Protein AF-0000000077734706 (afdb_homodimer)

Structure (mmCIF, N/CA/C/O backbone):
data_AF-0000000077734706-model_v1
#
loop_
_entity.id
_entity.type
_entity.pdbx_description
1 polymer 'phosphoenolpyruvate--glycerone phosphotransferase'
#
loop_
_atom_site.group_PDB
_atom_site.id
_atom_site.type_symbol
_atom_site.label_atom_id
_atom_site.label_alt_id
_atom_site.label_comp_id
_atom_site.label_asym_id
_atom_site.label_entity_id
_atom_site.label_seq_id
_atom_site.pdbx_PDB_ins_code
_atom_site.Cartn_x
_atom_site.Cartn_y
_atom_site.Cartn_z
_atom_site.occupancy
_atom_site.B_iso_or_equiv
_atom_site.auth_seq_id
_atom_site.auth_comp_id
_atom_site.auth_asym_id
_atom_site.auth_atom_id
_atom_site.pdbx_PDB_model_num
ATOM 1 N N . MET A 1 1 ? 11.438 -18.578 -10.961 1 97.56 1 MET A N 1
ATOM 2 C CA . MET A 1 1 ? 11.188 -17.766 -9.766 1 97.56 1 MET A CA 1
ATOM 3 C C . MET A 1 1 ? 9.703 -17.797 -9.398 1 97.56 1 MET A C 1
ATOM 5 O O . MET A 1 1 ? 8.844 -17.953 -10.266 1 97.56 1 MET A O 1
ATOM 9 N N . VAL A 1 2 ? 9.5 -17.641 -8.094 1 98.44 2 VAL A N 1
ATOM 10 C CA . VAL A 1 2 ? 8.117 -17.516 -7.633 1 98.44 2 VAL A CA 1
ATOM 11 C C . VAL A 1 2 ? 7.512 -16.234 -8.195 1 98.44 2 VAL A C 1
ATOM 13 O O . VAL A 1 2 ? 8.141 -15.172 -8.172 1 98.44 2 VAL A O 1
ATOM 16 N N . GLY A 1 3 ? 6.328 -16.344 -8.789 1 98.62 3 GLY A N 1
ATOM 17 C CA . GLY A 1 3 ? 5.59 -15.156 -9.203 1 98.62 3 GLY A CA 1
ATOM 18 C C . GLY A 1 3 ? 4.836 -14.492 -8.062 1 98.62 3 GLY A C 1
ATOM 19 O O . GLY A 1 3 ? 4.391 -15.172 -7.133 1 98.62 3 GLY A O 1
ATOM 20 N N . ILE A 1 4 ? 4.695 -13.211 -8.117 1 98.88 4 ILE A N 1
ATOM 21 C CA . ILE A 1 4 ? 3.955 -12.477 -7.098 1 98.88 4 ILE A CA 1
ATOM 22 C C . ILE A 1 4 ? 2.863 -11.641 -7.758 1 98.88 4 ILE A C 1
ATOM 24 O O . ILE A 1 4 ? 3.131 -10.891 -8.703 1 98.88 4 ILE A O 1
ATOM 28 N N . VAL A 1 5 ? 1.67 -11.766 -7.293 1 98.94 5 VAL A N 1
ATOM 29 C CA . VAL A 1 5 ? 0.533 -11 -7.801 1 98.94 5 VAL A CA 1
ATOM 30 C C . VAL A 1 5 ? 0.009 -10.07 -6.715 1 98.94 5 VAL A C 1
ATOM 32 O O . VAL A 1 5 ? -0.188 -10.484 -5.57 1 98.94 5 VAL A O 1
ATOM 35 N N . ILE A 1 6 ? -0.199 -8.852 -7.07 1 98.94 6 ILE A N 1
ATOM 36 C CA . ILE A 1 6 ? -0.78 -7.855 -6.176 1 98.94 6 ILE A CA 1
ATOM 37 C C . ILE A 1 6 ? -2.25 -7.641 -6.527 1 98.94 6 ILE A C 1
ATOM 39 O O . ILE A 1 6 ? -2.57 -7.145 -7.609 1 98.94 6 ILE A O 1
ATOM 43 N N . VAL A 1 7 ? -3.117 -8.016 -5.668 1 98.88 7 VAL A N 1
ATOM 44 C CA . VAL A 1 7 ? -4.551 -7.848 -5.867 1 98.88 7 VAL A CA 1
ATOM 45 C C . VAL A 1 7 ? -5.047 -6.648 -5.062 1 98.88 7 VAL A C 1
ATOM 47 O O . VAL A 1 7 ? -4.746 -6.523 -3.873 1 98.88 7 VAL A O 1
ATOM 50 N N . SER A 1 8 ? -5.797 -5.797 -5.707 1 98.75 8 SER A N 1
ATOM 51 C CA . SER A 1 8 ? -6.352 -4.633 -5.023 1 98.75 8 SER A CA 1
ATOM 52 C C . SER A 1 8 ? -7.684 -4.215 -5.641 1 98.75 8 SER A C 1
ATOM 54 O O . SER A 1 8 ? -7.949 -4.5 -6.809 1 98.75 8 SER A O 1
ATOM 56 N N . HIS A 1 9 ? -8.508 -3.561 -4.871 1 98.69 9 HIS A N 1
ATOM 57 C CA . HIS A 1 9 ? -9.719 -2.934 -5.383 1 98.69 9 HIS A CA 1
ATOM 58 C C . HIS A 1 9 ? -9.383 -1.769 -6.309 1 98.69 9 HIS A C 1
ATOM 60 O O . HIS A 1 9 ? -10.219 -1.357 -7.117 1 98.69 9 HIS A O 1
ATOM 66 N N . SER A 1 10 ? -8.211 -1.257 -6.152 1 98.75 10 SER A N 1
ATOM 67 C CA . SER A 1 10 ? -7.77 -0.095 -6.914 1 98.75 10 SER A CA 1
ATOM 68 C C . SER A 1 10 ? -6.703 -0.478 -7.938 1 98.75 10 SER A C 1
ATOM 70 O O . SER A 1 10 ? -5.672 -1.049 -7.582 1 98.75 10 SER A O 1
ATOM 72 N N . LYS A 1 11 ? -6.934 -0.135 -9.203 1 98.69 11 LYS A N 1
ATOM 73 C CA . LYS A 1 11 ? -5.941 -0.352 -10.25 1 98.69 11 LYS A CA 1
ATOM 74 C C . LYS A 1 11 ? -4.648 0.403 -9.945 1 98.69 11 LYS A C 1
ATOM 76 O O . LYS A 1 11 ? -3.559 -0.16 -10.047 1 98.69 11 LYS A O 1
ATOM 81 N N . LYS A 1 12 ? -4.758 1.64 -9.531 1 98.69 12 LYS A N 1
ATOM 82 C CA . LYS A 1 12 ? -3.594 2.457 -9.203 1 98.69 12 LYS A CA 1
ATOM 83 C C . LYS A 1 12 ? -2.773 1.824 -8.086 1 98.69 12 LYS A C 1
ATOM 85 O O . LYS A 1 12 ? -1.546 1.76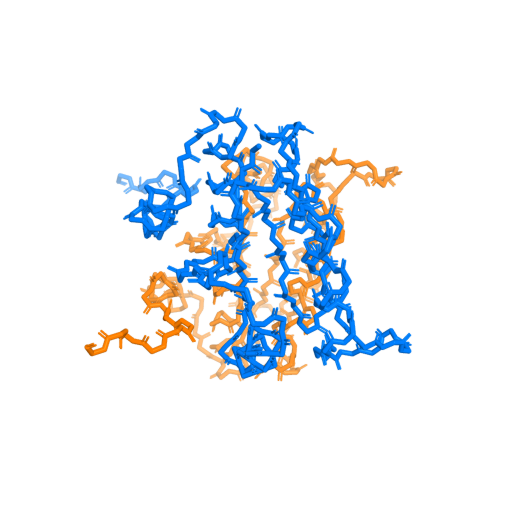1 -8.164 1 98.69 12 LYS A O 1
ATOM 90 N N . LEU A 1 13 ? -3.494 1.327 -7.059 1 98.88 13 LEU A N 1
ATOM 91 C CA . LEU A 1 13 ? -2.785 0.744 -5.922 1 98.88 13 LEU A CA 1
ATOM 92 C C . LEU A 1 13 ? -2 -0.493 -6.352 1 98.88 13 LEU A C 1
ATOM 94 O O . LEU A 1 13 ? -0.81 -0.611 -6.051 1 98.88 13 LEU A O 1
ATOM 98 N N . ALA A 1 14 ? -2.662 -1.358 -7.094 1 98.94 14 ALA A N 1
ATOM 99 C CA . ALA A 1 14 ? -1.982 -2.58 -7.52 1 98.94 14 ALA A CA 1
ATOM 100 C C . ALA A 1 14 ? -0.751 -2.256 -8.359 1 98.94 14 ALA A C 1
ATOM 102 O O . ALA A 1 14 ? 0.335 -2.785 -8.109 1 98.94 14 ALA A O 1
ATOM 103 N N . GLU A 1 15 ? -0.899 -1.389 -9.273 1 98.81 15 GLU A N 1
ATOM 104 C CA . GLU A 1 15 ? 0.204 -1.013 -10.148 1 98.81 15 GLU A CA 1
ATOM 105 C C . GLU A 1 15 ? 1.299 -0.281 -9.383 1 98.81 15 GLU A C 1
ATOM 107 O O . GLU A 1 15 ? 2.486 -0.485 -9.633 1 98.81 15 GLU A O 1
ATOM 112 N N . GLY A 1 16 ? 0.907 0.568 -8.461 1 98.81 16 GLY A N 1
ATOM 113 C CA . GLY A 1 16 ? 1.865 1.291 -7.641 1 98.81 16 GLY A CA 1
ATOM 114 C C . GLY A 1 16 ? 2.701 0.383 -6.762 1 98.81 16 GLY A C 1
ATOM 115 O O . GLY A 1 16 ? 3.9 0.611 -6.586 1 98.81 16 GLY A O 1
ATOM 116 N N . VAL A 1 17 ? 2.076 -0.601 -6.195 1 98.94 17 VAL A N 1
ATOM 117 C CA . VAL A 1 17 ? 2.807 -1.562 -5.375 1 98.94 17 VAL A CA 1
ATOM 118 C C . VAL A 1 17 ? 3.846 -2.285 -6.227 1 98.94 17 VAL A C 1
ATOM 120 O O . VAL A 1 17 ? 4.98 -2.49 -5.793 1 98.94 17 VAL A O 1
ATOM 123 N N . VAL A 1 18 ? 3.479 -2.652 -7.441 1 98.88 18 VAL A N 1
ATOM 124 C CA . VAL A 1 18 ? 4.41 -3.314 -8.344 1 98.88 18 VAL A CA 1
ATOM 125 C C . VAL A 1 18 ? 5.586 -2.387 -8.648 1 98.88 18 VAL A C 1
ATOM 127 O O . VAL A 1 18 ? 6.738 -2.818 -8.656 1 98.88 18 VAL A O 1
ATOM 130 N N . GLU A 1 19 ? 5.309 -1.116 -8.898 1 98.75 19 GLU A N 1
ATOM 131 C CA . GLU A 1 19 ? 6.371 -0.155 -9.164 1 98.75 19 GLU A CA 1
ATOM 132 C C . GLU A 1 19 ? 7.379 -0.109 -8.016 1 98.75 19 GLU A C 1
ATOM 134 O O . GLU A 1 19 ? 8.586 -0.166 -8.242 1 98.75 19 GLU A O 1
ATOM 139 N N . ILE A 1 20 ? 6.918 -0.01 -6.812 1 98.69 20 ILE A N 1
ATOM 140 C CA . ILE A 1 20 ? 7.781 0.111 -5.645 1 98.69 20 ILE A CA 1
ATOM 141 C C . ILE A 1 20 ? 8.562 -1.185 -5.445 1 98.69 20 ILE A C 1
ATOM 143 O O . ILE A 1 20 ? 9.766 -1.156 -5.168 1 98.69 20 ILE A O 1
ATOM 147 N N . ALA A 1 21 ? 7.84 -2.342 -5.566 1 98.69 21 ALA A N 1
ATOM 148 C CA . ALA A 1 21 ? 8.508 -3.631 -5.418 1 98.69 21 ALA A CA 1
ATOM 149 C C . ALA A 1 21 ? 9.617 -3.797 -6.453 1 98.69 21 ALA A C 1
ATOM 151 O O . ALA A 1 21 ? 10.688 -4.336 -6.148 1 98.69 21 ALA A O 1
ATOM 152 N N . ARG A 1 22 ? 9.414 -3.289 -7.637 1 98.25 22 ARG A N 1
ATOM 153 C CA . ARG A 1 22 ? 10.391 -3.422 -8.711 1 98.25 22 ARG A CA 1
ATOM 154 C C . ARG A 1 22 ? 11.633 -2.582 -8.43 1 98.25 22 ARG A C 1
ATOM 156 O O . ARG A 1 22 ? 12.734 -2.926 -8.875 1 98.25 22 ARG A O 1
ATOM 163 N N . MET A 1 23 ? 11.469 -1.492 -7.684 1 97.25 23 MET A N 1
ATOM 164 C CA . MET A 1 23 ? 12.617 -0.684 -7.285 1 97.25 23 MET A CA 1
ATOM 165 C C . MET A 1 23 ? 13.594 -1.501 -6.441 1 97.25 23 MET A C 1
ATOM 167 O O . MET A 1 23 ? 14.805 -1.273 -6.488 1 97.25 23 MET A O 1
ATOM 171 N N . MET A 1 24 ? 13.031 -2.49 -5.707 1 96.81 24 MET A N 1
ATOM 172 C CA . MET A 1 24 ? 13.852 -3.283 -4.797 1 96.81 24 MET A CA 1
ATOM 173 C C . MET A 1 24 ? 14.266 -4.598 -5.445 1 96.81 24 MET A C 1
ATOM 175 O O . MET A 1 24 ? 15.289 -5.184 -5.074 1 96.81 24 MET A O 1
ATOM 179 N N . ALA A 1 25 ? 13.422 -5.109 -6.336 1 98.44 25 ALA A N 1
ATOM 180 C CA . ALA A 1 25 ? 13.633 -6.371 -7.039 1 98.44 25 ALA A CA 1
ATOM 181 C C . ALA A 1 25 ? 13.203 -6.266 -8.5 1 98.44 25 ALA A C 1
ATOM 183 O O . ALA A 1 25 ? 12.102 -6.68 -8.859 1 98.44 25 ALA A O 1
ATOM 184 N N . ALA A 1 26 ? 14.102 -5.812 -9.312 1 98.12 26 ALA A N 1
ATOM 185 C CA . ALA A 1 26 ? 13.781 -5.434 -10.688 1 98.12 26 ALA A CA 1
ATOM 186 C C . ALA A 1 26 ? 13.461 -6.66 -11.539 1 98.12 26 ALA A C 1
ATOM 188 O O . ALA A 1 26 ? 12.695 -6.578 -12.5 1 98.12 26 ALA A O 1
ATOM 189 N N . GLU A 1 27 ? 13.898 -7.762 -11.18 1 98.38 27 GLU A N 1
ATOM 190 C CA . GLU A 1 27 ? 13.766 -8.93 -12.047 1 98.38 27 GLU A CA 1
ATOM 191 C C . GLU A 1 27 ? 12.664 -9.859 -11.555 1 98.38 27 GLU A C 1
ATOM 193 O O . GLU A 1 27 ? 12.344 -10.852 -12.211 1 98.38 27 GLU A O 1
ATOM 198 N N . ALA A 1 28 ? 12.125 -9.602 -10.398 1 98.75 28 ALA A N 1
ATOM 199 C CA . ALA A 1 28 ? 11.094 -10.477 -9.852 1 98.75 28 ALA A CA 1
ATOM 200 C C . ALA A 1 28 ? 9.867 -10.508 -10.766 1 98.75 28 ALA A C 1
ATOM 202 O O . ALA A 1 28 ? 9.461 -9.477 -11.305 1 98.75 28 ALA A O 1
ATOM 203 N N . PRO A 1 29 ? 9.266 -11.672 -10.992 1 98.81 29 PRO A N 1
ATOM 204 C CA . PRO A 1 29 ? 7.996 -11.719 -11.727 1 98.81 29 PRO A CA 1
ATOM 205 C C . PRO A 1 29 ? 6.828 -11.148 -10.922 1 98.81 29 PRO A C 1
ATOM 207 O O . PRO A 1 29 ? 6.336 -11.797 -9.992 1 98.81 29 PRO A O 1
ATOM 210 N N . LEU A 1 30 ? 6.395 -10 -11.281 1 98.88 30 LEU A N 1
ATOM 211 C CA . LEU A 1 30 ? 5.34 -9.281 -10.578 1 98.88 30 LEU A CA 1
ATOM 212 C C . LEU A 1 30 ? 4.203 -8.914 -11.531 1 98.88 30 LEU A C 1
ATOM 214 O O . LEU A 1 30 ? 4.445 -8.539 -12.68 1 98.88 30 LEU A O 1
ATOM 218 N N . ALA A 1 31 ? 3.045 -9.016 -11.055 1 98.94 31 ALA A N 1
ATOM 219 C CA . ALA A 1 31 ? 1.89 -8.562 -11.828 1 98.94 31 ALA A CA 1
ATOM 220 C C . ALA A 1 31 ? 0.857 -7.891 -10.93 1 98.94 31 ALA A C 1
ATOM 222 O O . ALA A 1 31 ? 0.713 -8.25 -9.758 1 98.94 31 ALA A O 1
ATOM 223 N N . ALA A 1 32 ? 0.212 -6.945 -11.469 1 98.94 32 ALA A N 1
ATOM 224 C CA . ALA A 1 32 ? -0.857 -6.223 -10.781 1 98.94 32 ALA A CA 1
ATOM 225 C C . ALA A 1 32 ? -2.229 -6.691 -11.258 1 98.94 32 ALA A C 1
ATOM 227 O O . ALA A 1 32 ? -2.434 -6.914 -12.461 1 98.94 32 ALA A O 1
ATOM 228 N N . ALA A 1 33 ? -3.092 -6.926 -10.375 1 98.75 33 ALA A N 1
ATOM 229 C CA . ALA A 1 33 ? -4.512 -7.172 -10.625 1 98.75 33 ALA A CA 1
ATOM 230 C C . ALA A 1 33 ? -5.383 -6.25 -9.773 1 98.75 33 ALA A C 1
ATOM 232 O O . ALA A 1 33 ? -5.734 -6.59 -8.641 1 98.75 33 ALA A O 1
ATOM 233 N N . GLY A 1 34 ? -5.715 -5.133 -10.328 1 98.44 34 GLY A N 1
ATOM 234 C CA . GLY A 1 34 ? -6.492 -4.152 -9.586 1 98.44 34 GLY A CA 1
ATOM 235 C C . GLY A 1 34 ? -7.676 -3.613 -10.367 1 98.44 34 GLY A C 1
ATOM 236 O O . GLY A 1 34 ? -7.59 -3.42 -11.578 1 98.44 34 GLY A O 1
ATOM 237 N N . GLY A 1 35 ? -8.766 -3.367 -9.625 1 98.25 35 GLY A N 1
ATOM 238 C CA . GLY A 1 35 ? -9.922 -2.705 -10.211 1 98.25 35 GLY A CA 1
ATOM 239 C C . GLY A 1 35 ? -10.766 -3.625 -11.07 1 98.25 35 GLY A C 1
ATOM 240 O O . GLY A 1 35 ? -10.477 -4.82 -11.18 1 98.25 35 GLY A O 1
ATOM 241 N N . LEU A 1 36 ? -11.797 -3.059 -11.539 1 98 36 LEU A N 1
ATOM 242 C CA . LEU A 1 36 ? -12.688 -3.736 -12.469 1 98 36 LEU A CA 1
ATOM 243 C C . LEU A 1 36 ? -12.289 -3.451 -13.914 1 98 36 LEU A C 1
ATOM 245 O O . LEU A 1 36 ? -11.383 -2.658 -14.164 1 98 36 LEU A O 1
ATOM 249 N N . GLU A 1 37 ? -12.961 -4.129 -14.789 1 96.38 37 GLU A N 1
ATOM 250 C CA . GLU A 1 37 ? -12.641 -4.004 -16.203 1 96.38 37 GLU A CA 1
ATOM 251 C C . GLU A 1 37 ? -12.883 -2.582 -16.703 1 96.38 37 GLU A C 1
ATOM 253 O O . GLU A 1 37 ? -12.164 -2.096 -17.578 1 96.38 37 GLU A O 1
ATOM 258 N N . ASP A 1 38 ? -13.797 -1.841 -16.062 1 95.88 38 ASP A N 1
ATOM 259 C CA . ASP A 1 38 ? -14.133 -0.49 -16.5 1 95.88 38 ASP A CA 1
ATOM 260 C C . ASP A 1 38 ? -13.281 0.551 -15.789 1 95.88 38 ASP A C 1
ATOM 262 O O . ASP A 1 38 ? -13.477 1.755 -15.961 1 95.88 38 ASP A O 1
ATOM 266 N N . GLY A 1 39 ? -12.43 0.09 -15 1 93.69 39 GLY A N 1
ATOM 267 C CA . GLY A 1 39 ? -11.516 0.98 -14.297 1 93.69 39 GLY A CA 1
ATOM 268 C C . GLY A 1 39 ? -12 1.357 -12.906 1 93.69 39 GLY A C 1
ATOM 269 O O . GLY A 1 39 ? -11.289 2.014 -12.148 1 93.69 39 GLY A O 1
ATOM 270 N N . GLY A 1 40 ? -13.234 0.947 -12.609 1 96.88 40 GLY A N 1
ATOM 271 C CA . GLY A 1 40 ? -13.781 1.235 -11.289 1 96.88 40 GLY A CA 1
ATOM 272 C C . GLY A 1 40 ? -13.133 0.426 -10.18 1 96.88 40 GLY A C 1
ATOM 273 O O . GLY A 1 40 ? -12.359 -0.496 -10.453 1 96.88 40 GLY A O 1
ATOM 274 N N . LEU A 1 41 ? -13.445 0.822 -8.961 1 97.81 41 LEU A N 1
ATOM 275 C CA . LEU A 1 41 ? -12.922 0.12 -7.793 1 97.81 41 LEU A CA 1
ATOM 276 C C . LEU A 1 41 ? -13.586 -1.244 -7.633 1 97.81 41 LEU A C 1
ATOM 278 O O . LEU A 1 41 ? -14.789 -1.381 -7.852 1 97.81 41 LEU A O 1
ATOM 282 N N . GLY A 1 42 ? -12.828 -2.229 -7.344 1 97.81 42 GLY A N 1
ATOM 283 C CA . GLY A 1 42 ? -13.273 -3.598 -7.16 1 97.81 42 GLY A CA 1
ATOM 284 C C . GLY A 1 42 ? -12.219 -4.625 -7.508 1 97.81 42 GLY A C 1
ATOM 285 O O . GLY A 1 42 ? -11.07 -4.273 -7.777 1 97.81 42 GLY A O 1
ATOM 286 N N . THR A 1 43 ? -12.562 -5.844 -7.367 1 98.12 43 THR A N 1
ATOM 287 C CA . THR A 1 43 ? -11.68 -6.941 -7.746 1 98.12 43 THR A CA 1
ATOM 288 C C . THR A 1 43 ? -12.297 -7.77 -8.867 1 98.12 43 THR A C 1
ATOM 290 O O . THR A 1 43 ? -13.523 -7.898 -8.953 1 98.12 43 THR A O 1
ATOM 293 N N . SER A 1 44 ? -11.508 -8.25 -9.68 1 98.12 44 SER A N 1
ATOM 294 C CA . SER A 1 44 ? -11.969 -8.984 -10.859 1 98.12 44 SER A CA 1
ATOM 295 C C . SER A 1 44 ? -11.328 -10.367 -10.922 1 98.12 44 SER A C 1
ATOM 297 O O . SER A 1 44 ? -10.102 -10.492 -10.875 1 98.12 44 SER A O 1
ATOM 299 N N . PHE A 1 45 ? -12.188 -11.352 -11.102 1 97.81 45 PHE A N 1
ATOM 300 C CA . PHE A 1 45 ? -11.727 -12.719 -11.297 1 97.81 45 PHE A CA 1
ATOM 301 C C . PHE A 1 45 ? -10.781 -12.805 -12.492 1 97.81 45 PHE A C 1
ATOM 303 O O . PHE A 1 45 ? -9.688 -13.359 -12.383 1 97.81 45 PHE A O 1
ATOM 310 N N . GLU A 1 46 ? -11.211 -12.219 -13.586 1 98.06 46 GLU A N 1
ATOM 311 C CA . GLU A 1 46 ? -10.469 -12.305 -14.836 1 98.06 46 GLU A CA 1
ATOM 312 C C . GLU A 1 46 ? -9.102 -11.641 -14.719 1 98.06 46 GLU A C 1
ATOM 314 O O . GLU A 1 46 ? -8.102 -12.164 -15.219 1 98.06 46 GLU A O 1
ATOM 319 N N . ARG A 1 47 ? -9.031 -10.539 -14.055 1 98.25 47 ARG A N 1
ATOM 320 C CA . ARG A 1 47 ? -7.77 -9.828 -13.906 1 98.25 47 ARG A CA 1
ATOM 321 C C . ARG A 1 47 ? -6.801 -10.609 -13.023 1 98.25 47 ARG A C 1
ATOM 323 O O . ARG A 1 47 ? -5.605 -10.688 -13.32 1 98.25 47 ARG A O 1
ATOM 330 N N . ILE A 1 48 ? -7.352 -11.172 -11.961 1 98.31 48 ILE A N 1
ATOM 331 C CA . ILE A 1 48 ? -6.5 -11.938 -11.062 1 98.31 48 ILE A CA 1
ATOM 332 C C . ILE A 1 48 ? -6 -13.195 -11.773 1 98.31 48 ILE A C 1
ATOM 334 O O . ILE A 1 48 ? -4.809 -13.508 -11.727 1 98.31 48 ILE A O 1
ATOM 338 N N . ALA A 1 49 ? -6.895 -13.875 -12.461 1 97.44 49 ALA A N 1
ATOM 339 C CA . ALA A 1 49 ? -6.508 -15.086 -13.195 1 97.44 49 ALA A CA 1
ATOM 340 C C . ALA A 1 49 ? -5.438 -14.773 -14.234 1 97.44 49 ALA A C 1
ATOM 342 O O . ALA A 1 49 ? -4.457 -15.508 -14.367 1 97.44 49 ALA A O 1
ATOM 343 N N . ALA A 1 50 ? -5.652 -13.719 -14.969 1 98 50 ALA A N 1
ATOM 344 C CA . ALA A 1 50 ? -4.691 -13.32 -15.992 1 98 50 ALA A CA 1
ATOM 345 C C . ALA A 1 50 ? -3.338 -12.984 -15.375 1 98 50 ALA A C 1
ATOM 347 O O . ALA A 1 50 ? -2.293 -13.328 -15.93 1 98 50 ALA A O 1
ATOM 348 N N . ALA A 1 51 ? -3.311 -12.266 -14.273 1 98.56 51 ALA A N 1
ATOM 349 C CA . ALA A 1 51 ? -2.08 -11.891 -13.578 1 98.56 51 ALA A CA 1
ATOM 350 C C . ALA A 1 51 ? -1.319 -13.133 -13.109 1 98.56 51 ALA A C 1
ATOM 352 O O . ALA A 1 51 ? -0.093 -13.195 -13.219 1 98.56 51 ALA A O 1
ATOM 353 N N . VAL A 1 52 ? -2.039 -14.086 -12.562 1 98 52 VAL A N 1
ATOM 354 C CA . VAL A 1 52 ? -1.426 -15.336 -12.109 1 98 52 VAL A CA 1
ATOM 355 C C . VAL A 1 52 ? -0.738 -16.031 -13.289 1 98 52 VAL A C 1
ATOM 357 O O . VAL A 1 52 ? 0.427 -16.422 -13.188 1 98 52 VAL A O 1
ATOM 360 N N . LYS A 1 53 ? -1.451 -16.141 -14.383 1 96.75 53 LYS A N 1
ATOM 361 C CA . LYS A 1 53 ? -0.893 -16.781 -15.562 1 96.75 53 LYS A CA 1
ATOM 362 C C . LYS A 1 53 ? 0.343 -16.047 -16.062 1 96.75 53 LYS A C 1
ATOM 364 O O . LYS A 1 53 ? 1.312 -16.656 -16.5 1 96.75 53 LYS A O 1
ATOM 369 N N . GLU A 1 54 ? 0.277 -14.797 -15.977 1 98.06 54 GLU A N 1
ATOM 370 C CA . GLU A 1 54 ? 1.351 -13.938 -16.469 1 98.06 54 GLU A CA 1
ATOM 371 C C . GLU A 1 54 ? 2.66 -14.211 -15.727 1 98.06 54 GLU A C 1
ATOM 373 O O . GLU A 1 54 ? 3.732 -14.195 -16.328 1 98.06 54 GLU A O 1
ATOM 378 N N . VAL A 1 55 ? 2.607 -14.523 -14.43 1 98.25 55 VAL A N 1
ATOM 379 C CA . VAL A 1 55 ? 3.844 -14.539 -13.648 1 98.25 55 VAL A CA 1
ATOM 380 C C . VAL A 1 55 ? 4.238 -15.984 -13.344 1 98.25 55 VAL A C 1
ATOM 382 O O . VAL A 1 55 ? 5.305 -16.234 -12.773 1 98.25 55 VAL A O 1
ATOM 385 N N . ASP A 1 56 ? 3.385 -16.859 -13.672 1 96.44 56 ASP A N 1
ATOM 386 C CA . ASP A 1 56 ? 3.654 -18.266 -13.359 1 96.44 56 ASP A CA 1
ATOM 387 C C . ASP A 1 56 ? 4.766 -18.828 -14.25 1 96.44 56 ASP A C 1
ATOM 389 O O . ASP A 1 56 ? 4.594 -18.953 -15.469 1 96.44 56 ASP A O 1
ATOM 393 N N . GLN A 1 57 ? 5.805 -19.203 -13.57 1 95.44 57 GLN A N 1
ATOM 394 C CA . GLN A 1 57 ? 6.938 -19.781 -14.281 1 95.44 57 GLN A CA 1
ATOM 395 C C . GLN A 1 57 ? 7.219 -21.203 -13.805 1 95.44 57 GLN A C 1
ATOM 397 O O . GLN A 1 57 ? 8.312 -21.734 -14.031 1 95.44 57 GLN A O 1
ATOM 402 N N . GLY A 1 58 ? 6.348 -21.656 -13.055 1 94.88 58 GLY A N 1
ATOM 403 C CA . GLY A 1 58 ? 6.484 -23.031 -12.633 1 94.88 58 GLY A CA 1
ATOM 404 C C . GLY A 1 58 ? 6.973 -23.188 -11.211 1 94.88 58 GLY A C 1
ATOM 405 O O . GLY A 1 58 ? 6.984 -24.281 -10.664 1 94.88 58 GLY A O 1
ATOM 406 N N . ASP A 1 59 ? 7.355 -22.141 -10.562 1 96.81 59 ASP A N 1
ATOM 407 C CA . ASP A 1 59 ? 7.918 -22.203 -9.219 1 96.81 59 ASP A CA 1
ATOM 408 C C . ASP A 1 59 ? 6.891 -21.781 -8.172 1 96.81 59 ASP A C 1
ATOM 410 O O . ASP A 1 59 ? 7.215 -21.672 -6.988 1 96.81 59 ASP A O 1
ATOM 414 N N . GLY A 1 60 ? 5.641 -21.531 -8.578 1 97.31 60 GLY A N 1
ATOM 415 C CA . GLY A 1 60 ? 4.578 -21.109 -7.688 1 97.31 60 GLY A CA 1
ATOM 416 C C . GLY A 1 60 ? 4.285 -19.625 -7.773 1 97.31 60 GLY A C 1
ATOM 417 O O . GLY A 1 60 ? 5.059 -18.875 -8.367 1 97.31 60 GLY A O 1
ATOM 418 N N . VAL A 1 61 ? 3.117 -19.312 -7.266 1 98.44 61 VAL A N 1
ATOM 419 C CA . VAL A 1 61 ? 2.672 -17.922 -7.293 1 98.44 61 VAL A CA 1
ATOM 420 C C . VAL A 1 61 ? 2.135 -17.531 -5.918 1 98.44 61 VAL A C 1
ATOM 422 O O . VAL A 1 61 ? 1.289 -18.219 -5.352 1 98.44 61 VAL A O 1
ATOM 425 N N . GLY A 1 62 ? 2.717 -16.5 -5.32 1 98.44 62 GLY A N 1
ATOM 426 C CA . GLY A 1 62 ? 2.148 -15.875 -4.141 1 98.44 62 GLY A CA 1
ATOM 427 C C . GLY A 1 62 ? 1.256 -14.688 -4.469 1 98.44 62 GLY A C 1
ATOM 428 O O . GLY A 1 62 ? 1.562 -13.906 -5.367 1 98.44 62 GLY A O 1
ATOM 429 N N . VAL A 1 63 ? 0.132 -14.562 -3.773 1 98.69 63 VAL A N 1
ATOM 430 C CA . VAL A 1 63 ? -0.827 -13.492 -4.027 1 98.69 63 VAL A CA 1
ATOM 431 C C . VAL A 1 63 ? -1.024 -12.664 -2.758 1 98.69 63 VAL A C 1
ATOM 433 O O . VAL A 1 63 ? -1.329 -13.211 -1.694 1 98.69 63 VAL A O 1
ATOM 436 N N . LEU A 1 64 ? -0.831 -11.406 -2.854 1 98.62 64 LEU A N 1
ATOM 437 C CA . LEU A 1 64 ? -1.104 -10.461 -1.772 1 98.62 64 LEU A CA 1
ATOM 438 C C . LEU A 1 64 ? -2.359 -9.648 -2.064 1 98.62 64 LEU A C 1
ATOM 440 O O . LEU A 1 64 ? -2.594 -9.25 -3.207 1 98.62 64 LEU A O 1
ATOM 444 N N . MET A 1 65 ? -3.141 -9.352 -1.021 1 98.5 65 MET A N 1
ATOM 445 C CA . MET A 1 65 ? -4.406 -8.641 -1.164 1 98.5 65 MET A CA 1
ATOM 446 C C . MET A 1 65 ? -4.418 -7.379 -0.306 1 98.5 65 MET A C 1
ATOM 448 O O . MET A 1 65 ? -3.814 -7.348 0.769 1 98.5 65 MET A O 1
ATOM 452 N N . ASP A 1 66 ? -5.121 -6.406 -0.731 1 98.12 66 ASP A N 1
ATOM 453 C CA . ASP A 1 66 ? -5.156 -5.141 -0.01 1 98.12 66 ASP A CA 1
ATOM 454 C C . ASP A 1 66 ? -6.121 -5.207 1.173 1 98.12 66 ASP A C 1
ATOM 456 O O . ASP A 1 66 ? -5.797 -4.746 2.27 1 98.12 66 ASP A O 1
ATOM 460 N N . MET A 1 67 ? -7.242 -5.781 0.923 1 95 67 MET A N 1
ATOM 461 C CA . MET A 1 67 ? -8.273 -5.883 1.952 1 95 67 MET A CA 1
ATOM 462 C C . MET A 1 67 ? -8.797 -7.312 2.055 1 95 67 MET A C 1
ATOM 464 O O . MET A 1 67 ? -8.609 -8.109 1.138 1 95 67 MET A O 1
ATOM 468 N N . GLY A 1 68 ? -9.469 -7.551 3.172 1 92.25 68 GLY A N 1
ATOM 469 C CA . GLY A 1 68 ? -10.039 -8.867 3.385 1 92.25 68 GLY A CA 1
ATOM 470 C C . GLY A 1 68 ? -11.102 -9.227 2.363 1 92.25 68 GLY A C 1
ATOM 471 O O . GLY A 1 68 ? -11.336 -10.406 2.088 1 92.25 68 GLY A O 1
ATOM 472 N N . SER A 1 69 ? -11.703 -8.273 1.794 1 93.62 69 SER A N 1
ATOM 473 C CA . SER A 1 69 ? -12.789 -8.539 0.856 1 93.62 69 SER A CA 1
ATOM 474 C C . SER A 1 69 ? -12.258 -9.078 -0.468 1 93.62 69 SER A C 1
ATOM 476 O O . SER A 1 69 ? -13.023 -9.617 -1.275 1 93.62 69 SER A O 1
ATOM 478 N N . ALA A 1 70 ? -11.039 -8.781 -0.698 1 95.44 70 ALA A N 1
ATOM 479 C CA . ALA A 1 70 ? -10.43 -9.266 -1.934 1 95.44 70 ALA A CA 1
ATOM 480 C C . ALA A 1 70 ? -10.109 -10.758 -1.842 1 95.44 70 ALA A C 1
ATOM 482 O O . ALA A 1 70 ? -9.836 -11.406 -2.855 1 95.44 70 ALA A O 1
ATOM 483 N N . VAL A 1 71 ? -10.102 -11.312 -0.662 1 95.12 71 VAL A N 1
ATOM 484 C CA . VAL A 1 71 ? -9.711 -12.695 -0.393 1 95.12 71 VAL A CA 1
ATOM 485 C C . VAL A 1 71 ? -10.664 -13.656 -1.093 1 95.12 71 VAL A C 1
ATOM 487 O O . VAL A 1 71 ? -10.234 -14.609 -1.745 1 95.12 71 VAL A O 1
ATOM 490 N N . MET A 1 72 ? -11.875 -13.359 -1.081 1 94.12 72 MET A N 1
ATOM 491 C CA . MET A 1 72 ? -12.859 -14.25 -1.674 1 94.12 72 MET A CA 1
ATOM 492 C C . MET A 1 72 ? -12.625 -14.406 -3.174 1 94.12 72 MET A C 1
ATOM 494 O O . MET A 1 72 ? -12.641 -15.523 -3.697 1 94.12 72 MET A O 1
ATOM 498 N N . THR A 1 73 ? -12.539 -13.305 -3.838 1 96.75 73 THR A N 1
ATOM 499 C CA . THR A 1 73 ? -12.305 -13.352 -5.277 1 96.75 73 THR A CA 1
ATOM 500 C C . THR A 1 73 ? -11.031 -14.125 -5.594 1 96.75 73 THR A C 1
ATOM 502 O O . THR A 1 73 ? -10.992 -14.914 -6.535 1 96.75 73 THR A O 1
ATOM 505 N N . THR A 1 74 ? -10.031 -13.875 -4.801 1 96.56 74 THR A N 1
ATOM 506 C CA . THR A 1 74 ? -8.758 -14.562 -4.992 1 96.56 74 THR A CA 1
ATOM 507 C C . THR A 1 74 ? -8.922 -16.062 -4.773 1 96.56 74 THR A C 1
ATOM 509 O O . THR A 1 74 ? -8.383 -16.875 -5.539 1 96.56 74 THR A O 1
ATOM 512 N N . GLU A 1 75 ? -9.68 -16.438 -3.754 1 94.5 75 GLU A N 1
ATOM 513 C CA . GLU A 1 75 ? -9.945 -17.844 -3.48 1 94.5 75 GLU A CA 1
ATOM 514 C C . GLU A 1 75 ? -10.641 -18.516 -4.664 1 94.5 75 GLU A C 1
ATOM 516 O O . GLU A 1 75 ? -10.32 -19.656 -5.012 1 94.5 75 GLU A O 1
ATOM 521 N N . MET A 1 76 ? -11.57 -17.828 -5.227 1 95.38 76 MET A N 1
ATOM 522 C CA . MET A 1 76 ? -12.281 -18.344 -6.387 1 95.38 76 MET A CA 1
ATOM 523 C C . MET A 1 76 ? -11.32 -18.625 -7.539 1 95.38 76 MET A C 1
ATOM 525 O O . MET A 1 76 ? -11.445 -19.641 -8.227 1 95.38 76 MET A O 1
ATOM 529 N N . VAL A 1 77 ? -10.422 -17.703 -7.754 1 95.88 77 VAL A N 1
ATOM 530 C CA . VAL A 1 77 ? -9.438 -17.875 -8.812 1 95.88 77 VAL A CA 1
ATOM 531 C C . VAL A 1 77 ? -8.57 -19.109 -8.523 1 95.88 77 VAL A C 1
ATOM 533 O O . VAL A 1 77 ? -8.32 -19.922 -9.414 1 95.88 77 VAL A O 1
ATOM 536 N N . CYS A 1 78 ? -8.086 -19.25 -7.27 1 93 78 CYS A N 1
ATOM 537 C CA . CYS A 1 78 ? -7.258 -20.375 -6.871 1 93 78 CYS A CA 1
ATOM 538 C C . CYS A 1 78 ? -7.984 -21.703 -7.117 1 93 78 CYS A C 1
ATOM 540 O O . CYS A 1 78 ? -7.379 -22.656 -7.59 1 93 78 CYS A O 1
ATOM 542 N N . GLU A 1 79 ? -9.188 -21.766 -6.793 1 92.19 79 GLU A N 1
ATOM 543 C CA . GLU A 1 79 ? -10 -22.953 -6.992 1 92.19 79 GLU A CA 1
ATOM 544 C C . GLU A 1 79 ? -10.164 -23.266 -8.477 1 92.19 79 GLU A C 1
ATOM 546 O O . GLU A 1 79 ? -10.078 -24.438 -8.891 1 92.19 79 GLU A O 1
ATOM 551 N N . ALA A 1 80 ? -10.422 -22.281 -9.211 1 92.69 80 ALA A N 1
ATOM 552 C CA . ALA A 1 80 ? -10.695 -22.453 -10.641 1 92.69 80 ALA A CA 1
ATOM 553 C C . ALA A 1 80 ? -9.453 -22.922 -11.383 1 92.69 80 ALA A C 1
ATOM 555 O O . ALA A 1 80 ? -9.547 -23.719 -12.312 1 92.69 80 ALA A O 1
ATOM 556 N N . LEU A 1 81 ? -8.375 -22.359 -11.07 1 89.5 81 LEU A N 1
ATOM 557 C CA . LEU A 1 81 ? -7.137 -22.703 -11.75 1 89.5 81 LEU A CA 1
ATOM 558 C C . LEU A 1 81 ? -6.641 -24.078 -11.305 1 89.5 81 LEU A C 1
ATOM 560 O O . LEU A 1 81 ? -5.84 -24.719 -12 1 89.5 81 LEU A O 1
ATOM 564 N N . ASP A 1 82 ? -7.203 -24.547 -10.258 1 78.06 82 ASP A N 1
ATOM 565 C CA . ASP A 1 82 ? -6.922 -25.875 -9.734 1 78.06 82 ASP A CA 1
ATOM 566 C C . ASP A 1 82 ? -5.422 -26.094 -9.57 1 78.06 82 ASP A C 1
ATOM 568 O O . ASP A 1 82 ? -4.902 -27.156 -9.914 1 78.06 82 ASP A O 1
ATOM 572 N N . ASP A 1 83 ? -4.812 -25 -9.43 1 68.38 83 ASP A N 1
ATOM 573 C CA . ASP A 1 83 ? -3.363 -25.062 -9.266 1 68.38 83 ASP A CA 1
ATOM 574 C C . ASP A 1 83 ? -2.967 -24.906 -7.801 1 68.38 83 ASP A C 1
ATOM 576 O O . ASP A 1 83 ? -3.271 -23.875 -7.18 1 68.38 83 ASP A O 1
ATOM 580 N N . THR A 1 84 ? -2.348 -25.938 -7.379 1 67.31 84 THR A N 1
ATOM 581 C CA . THR A 1 84 ? -1.965 -26.031 -5.973 1 67.31 84 THR A CA 1
ATOM 582 C C . THR A 1 84 ? -0.738 -25.156 -5.695 1 67.31 84 THR A C 1
ATOM 584 O O . THR A 1 84 ? -0.348 -24.984 -4.539 1 67.31 84 THR A O 1
ATOM 587 N N . ARG A 1 85 ? -0.274 -24.5 -6.68 1 88.75 85 ARG A N 1
ATOM 588 C CA . ARG A 1 85 ? 0.972 -23.766 -6.457 1 88.75 85 ARG A CA 1
ATOM 589 C C . ARG A 1 85 ? 0.716 -22.281 -6.309 1 88.75 85 ARG A C 1
ATOM 591 O O . ARG A 1 85 ? 1.631 -21.469 -6.473 1 88.75 85 ARG A O 1
ATOM 598 N N . ILE A 1 86 ? -0.55 -21.953 -6.027 1 95.56 86 ILE A N 1
ATOM 599 C CA . ILE A 1 86 ? -0.906 -20.578 -5.719 1 95.56 86 ILE A CA 1
ATOM 600 C C . ILE A 1 86 ? -1.19 -20.438 -4.223 1 95.56 86 ILE A C 1
ATOM 602 O O . ILE A 1 86 ? -1.973 -21.203 -3.662 1 95.56 86 ILE A O 1
ATOM 606 N N . ARG A 1 87 ? -0.59 -19.516 -3.607 1 95.81 87 ARG A N 1
ATOM 607 C CA . ARG A 1 87 ? -0.774 -19.312 -2.176 1 95.81 87 ARG A CA 1
ATOM 608 C C . ARG A 1 87 ? -1.078 -17.844 -1.875 1 95.81 87 ARG A C 1
ATOM 610 O O . ARG A 1 87 ? -0.414 -16.953 -2.396 1 95.81 87 ARG A O 1
ATOM 617 N N . MET A 1 88 ? -2.092 -17.703 -1.128 1 96.94 88 MET A N 1
ATOM 618 C CA . MET A 1 88 ? -2.336 -16.359 -0.601 1 96.94 88 MET A CA 1
ATOM 619 C C . MET A 1 88 ? -1.386 -16.047 0.551 1 96.94 88 MET A C 1
ATOM 621 O O . MET A 1 88 ? -1.149 -16.906 1.413 1 96.94 88 MET A O 1
ATOM 625 N N . LEU A 1 89 ? -0.843 -14.906 0.498 1 97.56 89 LEU A N 1
ATOM 626 C CA . LEU A 1 89 ? 0.122 -14.469 1.5 1 97.56 89 LEU A CA 1
ATOM 627 C C . LEU A 1 89 ? -0.491 -13.422 2.426 1 97.56 89 LEU A C 1
ATOM 629 O O . LEU A 1 89 ? -1.128 -12.469 1.962 1 97.56 89 LEU A O 1
ATOM 633 N N . ASP A 1 90 ? -0.295 -13.617 3.723 1 97.25 90 ASP A N 1
ATOM 634 C CA . ASP A 1 90 ? -0.878 -12.727 4.719 1 97.25 90 ASP A CA 1
ATOM 635 C C . ASP A 1 90 ? 0.168 -11.758 5.273 1 97.25 90 ASP A C 1
ATOM 637 O O . ASP A 1 90 ? 0.887 -12.094 6.219 1 97.25 90 ASP A O 1
ATOM 641 N N . ALA A 1 91 ? 0.193 -10.547 4.754 1 97.75 91 ALA A N 1
ATOM 642 C CA . ALA A 1 91 ? 1.114 -9.492 5.164 1 97.75 91 ALA A CA 1
ATOM 643 C C . ALA A 1 91 ? 0.599 -8.117 4.742 1 97.75 91 ALA A C 1
ATOM 645 O O . ALA A 1 91 ? -0.308 -8.016 3.914 1 97.75 91 ALA A O 1
ATOM 646 N N . PRO A 1 92 ? 1.094 -7.082 5.426 1 98.25 92 PRO A N 1
ATOM 647 C CA . PRO A 1 92 ? 0.78 -5.754 4.898 1 98.25 92 PRO A CA 1
ATOM 648 C C . PRO A 1 92 ? 1.134 -5.605 3.42 1 98.25 92 PRO A C 1
ATOM 650 O O . PRO A 1 92 ? 2.188 -6.074 2.984 1 98.25 92 PRO A O 1
ATOM 653 N N . LEU A 1 93 ? 0.325 -4.992 2.695 1 98.62 93 LEU A N 1
ATOM 654 C CA . LEU A 1 93 ? 0.334 -5.125 1.241 1 98.62 93 LEU A CA 1
ATOM 655 C C . LEU A 1 93 ? 1.658 -4.641 0.66 1 98.62 93 LEU A C 1
ATOM 657 O O . LEU A 1 93 ? 2.354 -5.395 -0.027 1 98.62 93 LEU A O 1
ATOM 661 N N . VAL A 1 94 ? 2.102 -3.402 0.898 1 98.81 94 VAL A N 1
ATOM 662 C CA . VAL A 1 94 ? 3.275 -2.812 0.265 1 98.81 94 VAL A CA 1
ATOM 663 C C . VAL A 1 94 ? 4.543 -3.477 0.804 1 98.81 94 VAL A C 1
ATOM 665 O O . VAL A 1 94 ? 5.379 -3.951 0.033 1 98.81 94 VAL A O 1
ATOM 668 N N . GLU A 1 95 ? 4.609 -3.57 2.068 1 98.56 95 GLU A N 1
ATOM 669 C CA . GLU A 1 95 ? 5.789 -4.125 2.729 1 98.56 95 GLU A CA 1
ATOM 670 C C . GLU A 1 95 ? 5.953 -5.605 2.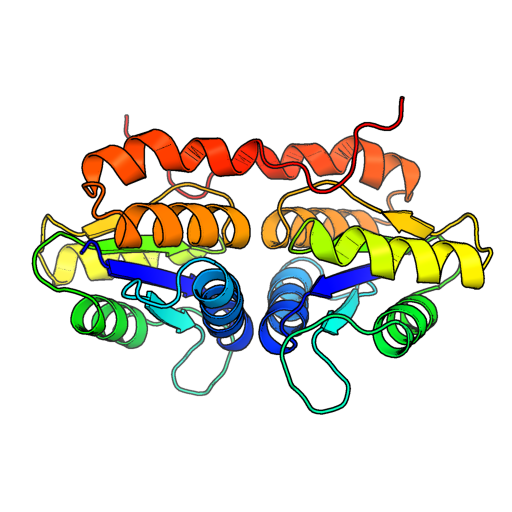41 1 98.56 95 GLU A C 1
ATOM 672 O O . GLU A 1 95 ? 7.07 -6.078 2.184 1 98.56 95 GLU A O 1
ATOM 677 N N . GLY A 1 96 ? 4.805 -6.34 2.416 1 98.56 96 GLY A N 1
ATOM 678 C CA . GLY A 1 96 ? 4.84 -7.742 2.023 1 98.56 96 GLY A CA 1
ATOM 679 C C . GLY A 1 96 ? 5.262 -7.941 0.579 1 98.56 96 GLY A C 1
ATOM 680 O O . GLY A 1 96 ? 6.02 -8.867 0.272 1 98.56 96 GLY A O 1
ATOM 681 N N . ALA A 1 97 ? 4.754 -7.117 -0.269 1 98.81 97 ALA A N 1
ATOM 682 C CA . ALA A 1 97 ? 5.094 -7.211 -1.687 1 98.81 97 ALA A CA 1
ATOM 683 C C . ALA A 1 97 ? 6.59 -7.004 -1.909 1 98.81 97 ALA A C 1
ATOM 685 O O . ALA A 1 97 ? 7.211 -7.73 -2.686 1 98.81 97 ALA A O 1
ATOM 686 N N . VAL A 1 98 ? 7.156 -6.004 -1.253 1 98.56 98 VAL A N 1
ATOM 687 C CA . VAL A 1 98 ? 8.586 -5.719 -1.385 1 98.56 98 VAL A CA 1
ATOM 688 C C . VAL A 1 98 ? 9.398 -6.914 -0.896 1 98.56 98 VAL A C 1
ATOM 690 O O . VAL A 1 98 ? 10.289 -7.395 -1.597 1 98.56 98 VAL A O 1
ATOM 693 N N . LEU A 1 99 ? 9.047 -7.414 0.269 1 98.62 99 LEU A N 1
ATOM 694 C CA . LEU A 1 99 ? 9.758 -8.562 0.815 1 98.62 99 LEU A CA 1
ATOM 695 C C . LEU A 1 9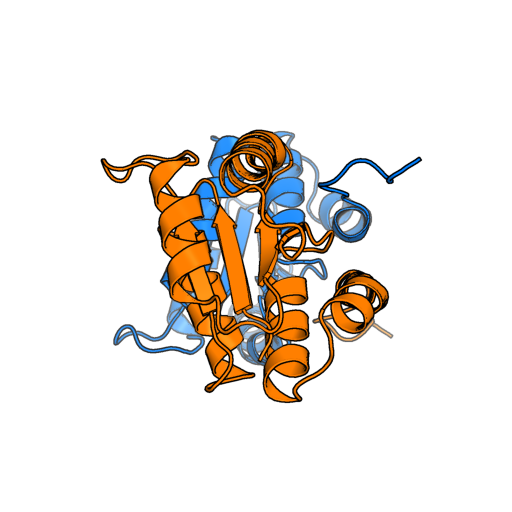9 ? 9.617 -9.773 -0.1 1 98.62 99 LEU A C 1
ATOM 697 O O . LEU A 1 99 ? 10.602 -10.445 -0.4 1 98.62 99 LEU A O 1
ATOM 701 N N . ALA A 1 100 ? 8.398 -10.062 -0.556 1 98.88 100 ALA A N 1
ATOM 702 C CA . ALA A 1 100 ? 8.148 -11.203 -1.433 1 98.88 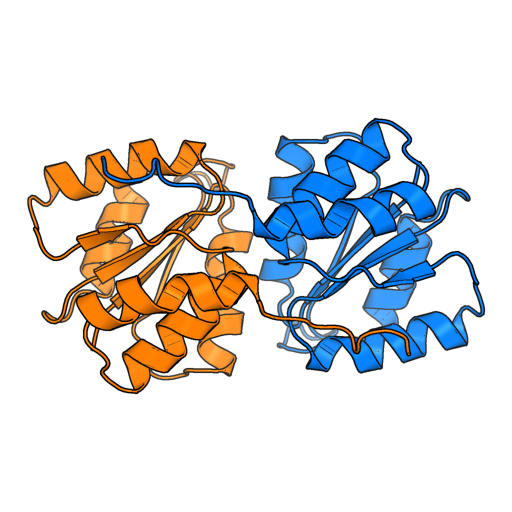100 ALA A CA 1
ATOM 703 C C . ALA A 1 100 ? 8.938 -11.078 -2.73 1 98.88 100 ALA A C 1
ATOM 705 O O . ALA A 1 100 ? 9.492 -12.062 -3.223 1 98.88 100 ALA A O 1
ATOM 706 N N . ALA A 1 101 ? 8.984 -9.898 -3.295 1 98.88 101 ALA A N 1
ATOM 707 C CA . ALA A 1 101 ? 9.703 -9.656 -4.543 1 98.88 101 ALA A CA 1
ATOM 708 C C . ALA A 1 101 ? 11.203 -9.93 -4.375 1 98.88 101 ALA A C 1
ATOM 710 O O . ALA A 1 101 ? 11.82 -10.586 -5.211 1 98.88 101 ALA A O 1
ATOM 711 N N . VAL A 1 102 ? 11.773 -9.383 -3.281 1 98.75 102 VAL A N 1
ATOM 712 C CA . VAL A 1 102 ? 13.188 -9.586 -3.006 1 98.75 102 VAL A CA 1
ATOM 713 C C . VAL A 1 102 ? 13.484 -11.07 -2.844 1 98.75 102 VAL A C 1
ATOM 715 O O . VAL A 1 102 ? 14.43 -11.594 -3.443 1 98.75 102 VAL A O 1
ATOM 718 N N . GLU A 1 103 ? 12.672 -11.781 -2.1 1 98.81 103 GLU A N 1
ATOM 719 C CA . GLU A 1 103 ? 12.844 -13.219 -1.891 1 98.81 103 GLU A CA 1
ATOM 720 C C . GLU A 1 103 ? 12.703 -13.992 -3.199 1 98.81 103 GLU A C 1
ATOM 722 O O . GLU A 1 103 ? 13.469 -14.914 -3.469 1 98.81 103 GLU A O 1
ATOM 727 N N . ALA A 1 104 ? 11.688 -13.625 -4.02 1 98.75 104 ALA A N 1
ATOM 728 C CA . ALA A 1 104 ? 11.484 -14.281 -5.312 1 98.75 104 ALA A CA 1
ATOM 729 C C . ALA A 1 104 ? 12.719 -14.125 -6.203 1 98.75 104 ALA A C 1
ATOM 731 O O . ALA A 1 104 ? 13.164 -15.094 -6.824 1 98.75 104 ALA A O 1
ATOM 732 N N . GLN A 1 105 ? 13.234 -12.922 -6.234 1 98.62 105 GLN A N 1
ATOM 733 C CA . GLN A 1 105 ? 14.406 -12.656 -7.055 1 98.62 105 GLN A CA 1
ATOM 734 C C . GLN A 1 105 ? 15.617 -13.453 -6.559 1 98.62 105 GLN A C 1
ATOM 736 O O . GLN A 1 105 ? 16.484 -13.812 -7.348 1 98.62 105 GLN A O 1
ATOM 741 N N . MET A 1 106 ? 15.609 -13.742 -5.23 1 98.44 106 MET A N 1
ATOM 742 C CA . MET A 1 106 ? 16.672 -14.57 -4.66 1 98.44 106 MET A CA 1
ATOM 743 C C . MET A 1 106 ? 16.359 -16.047 -4.832 1 98.44 106 MET A C 1
ATOM 745 O O . MET A 1 106 ? 17.047 -16.906 -4.27 1 98.44 106 MET A O 1
ATOM 749 N N . GLU A 1 107 ? 15.227 -16.312 -5.496 1 98.44 107 GLU A N 1
ATOM 750 C CA . GLU A 1 107 ? 14.797 -17.656 -5.844 1 98.44 107 GLU A CA 1
ATOM 751 C C . GLU A 1 107 ? 14.414 -18.453 -4.602 1 98.44 107 GLU A C 1
ATOM 753 O O . GLU A 1 107 ? 14.609 -19.672 -4.555 1 98.44 107 GLU A O 1
ATOM 758 N N . THR A 1 108 ? 14.078 -17.766 -3.598 1 98.5 108 THR A N 1
ATOM 759 C CA . THR A 1 108 ? 13.484 -18.406 -2.43 1 98.5 108 THR A CA 1
ATOM 760 C C . THR A 1 108 ? 12.211 -19.156 -2.811 1 98.5 108 THR A C 1
ATOM 762 O O . THR A 1 108 ? 11.445 -18.703 -3.656 1 98.5 108 THR A O 1
ATOM 765 N N . SER A 1 109 ? 11.961 -20.328 -2.227 1 98.25 109 SER A N 1
ATOM 766 C CA . SER A 1 109 ? 10.773 -21.109 -2.545 1 98.25 109 SER A CA 1
ATOM 767 C C . SER A 1 109 ? 9.508 -20.422 -2.043 1 98.25 109 SER A C 1
ATOM 769 O O . SER A 1 109 ? 9.562 -19.625 -1.111 1 98.25 109 SER A O 1
ATOM 771 N N . LEU A 1 110 ? 8.398 -20.75 -2.629 1 98 110 LEU A N 1
ATOM 772 C CA . LEU A 1 110 ? 7.113 -20.203 -2.217 1 98 110 LEU A CA 1
ATOM 773 C C . LEU A 1 110 ? 6.82 -20.531 -0.759 1 98 110 LEU A C 1
ATOM 775 O O . LEU A 1 110 ? 6.328 -19.688 -0.011 1 98 110 LEU A O 1
ATOM 779 N N . ASP A 1 111 ? 7.125 -21.75 -0.326 1 97.25 111 ASP A N 1
ATOM 780 C CA . ASP A 1 111 ? 6.922 -22.172 1.06 1 97.25 111 ASP A CA 1
ATOM 781 C C . ASP A 1 111 ? 7.73 -21.281 2.014 1 97.25 111 ASP A C 1
ATOM 783 O O . ASP A 1 111 ? 7.223 -20.859 3.053 1 97.25 111 ASP A O 1
ATOM 787 N N . ASP A 1 112 ? 8.953 -21.047 1.656 1 98.38 112 ASP A N 1
ATOM 788 C CA . ASP A 1 112 ? 9.812 -20.234 2.506 1 98.38 112 ASP A CA 1
ATOM 789 C C . ASP A 1 112 ? 9.352 -18.766 2.512 1 98.38 112 ASP A C 1
ATOM 791 O O . ASP A 1 112 ? 9.406 -18.109 3.545 1 98.38 112 ASP A O 1
ATOM 795 N N . ILE A 1 113 ? 8.906 -18.25 1.339 1 98.44 113 ILE A N 1
ATOM 796 C CA . ILE A 1 113 ? 8.359 -16.906 1.287 1 98.44 113 ILE A CA 1
ATOM 797 C C . ILE A 1 113 ? 7.141 -16.797 2.197 1 98.44 113 ILE A C 1
ATOM 799 O O . ILE A 1 113 ? 7.031 -15.867 2.998 1 98.44 113 ILE A O 1
ATOM 803 N N . ALA A 1 114 ? 6.27 -17.766 2.113 1 97.44 114 ALA A N 1
ATOM 804 C CA . ALA A 1 114 ? 5.059 -17.781 2.932 1 97.44 114 ALA A CA 1
ATOM 805 C C . ALA A 1 114 ? 5.402 -17.828 4.418 1 97.44 114 ALA A C 1
ATOM 807 O O . ALA A 1 114 ? 4.723 -17.188 5.234 1 97.44 114 ALA A O 1
ATOM 808 N N . ALA A 1 115 ? 6.43 -18.516 4.723 1 97.19 115 ALA A N 1
ATOM 809 C CA . ALA A 1 115 ? 6.844 -18.656 6.117 1 97.19 115 ALA A CA 1
ATOM 810 C C . ALA A 1 115 ? 7.445 -17.344 6.645 1 97.19 115 ALA A C 1
ATOM 812 O O . ALA A 1 115 ? 7.297 -17.031 7.824 1 97.19 115 ALA A O 1
ATOM 813 N N . LYS A 1 116 ? 8.016 -16.516 5.793 1 97.12 116 LYS A N 1
ATOM 814 C CA . LYS A 1 116 ? 8.797 -15.359 6.219 1 97.12 116 LYS A CA 1
ATOM 815 C C . LYS A 1 116 ? 8 -14.07 6.039 1 97.12 116 LYS A C 1
ATOM 817 O O . LYS A 1 116 ? 8.359 -13.031 6.605 1 97.12 116 LYS A O 1
ATOM 822 N N . ILE A 1 117 ? 6.953 -14.102 5.34 1 97.25 117 ILE A N 1
ATOM 823 C CA . ILE A 1 117 ? 6.289 -12.898 4.836 1 97.25 117 ILE A CA 1
ATOM 824 C C . ILE A 1 117 ? 5.746 -12.078 6.004 1 97.25 117 ILE A C 1
ATOM 826 O O . ILE A 1 117 ? 5.605 -10.859 5.902 1 97.25 117 ILE A O 1
ATOM 830 N N . GLY A 1 118 ? 5.461 -12.711 7.102 1 95.56 118 GLY A N 1
ATOM 831 C CA . GLY A 1 118 ? 4.98 -12.031 8.297 1 95.56 118 GLY A CA 1
ATOM 832 C C . GLY A 1 118 ? 5.961 -11.016 8.844 1 95.56 118 GLY A C 1
ATOM 833 O O . GLY A 1 118 ? 5.57 -10.102 9.57 1 95.56 118 GLY A O 1
ATOM 834 N N . GLU A 1 119 ? 7.242 -11.141 8.57 1 97.12 119 GLU A N 1
ATOM 835 C CA . GLU A 1 119 ? 8.273 -10.195 8.992 1 97.12 119 GLU A CA 1
ATOM 836 C C . GLU A 1 119 ? 8 -8.797 8.445 1 97.12 119 GLU A C 1
ATOM 838 O O . GLU A 1 119 ? 8.5 -7.809 8.977 1 97.12 119 GLU A O 1
ATOM 843 N N . ALA A 1 120 ? 7.238 -8.758 7.398 1 97.12 120 ALA A N 1
ATOM 844 C CA . ALA A 1 120 ? 6.887 -7.477 6.793 1 97.12 120 ALA A CA 1
ATOM 845 C C . ALA A 1 120 ? 6.137 -6.59 7.781 1 97.12 120 ALA A C 1
ATOM 847 O O . ALA A 1 120 ? 6.121 -5.363 7.641 1 97.12 120 ALA A O 1
ATOM 848 N N . ARG A 1 121 ? 5.488 -7.18 8.766 1 96.69 121 ARG A N 1
ATOM 849 C CA . ARG A 1 121 ? 4.746 -6.441 9.781 1 96.69 121 ARG A CA 1
ATOM 850 C C . ARG A 1 121 ? 5.688 -5.695 10.719 1 96.69 121 ARG A C 1
ATOM 852 O O . ARG A 1 121 ? 5.289 -4.73 11.375 1 96.69 121 ARG A O 1
ATOM 859 N N . GLU A 1 122 ? 6.949 -6.078 10.727 1 94 122 GLU A N 1
ATOM 860 C CA . GLU A 1 122 ? 7.91 -5.547 11.688 1 94 122 GLU A CA 1
ATOM 861 C C . GLU A 1 122 ? 8.758 -4.438 11.07 1 94 122 GLU A C 1
ATOM 863 O O . GLU A 1 122 ? 9.711 -3.955 11.688 1 94 122 GLU A O 1
ATOM 868 N N . VAL A 1 123 ? 8.398 -4.105 9.883 1 91.88 123 VAL A N 1
ATOM 869 C CA . VAL A 1 123 ? 9.148 -3.055 9.211 1 91.88 123 VAL A CA 1
ATOM 870 C C . VAL A 1 123 ? 8.773 -1.691 9.781 1 91.88 123 VAL A C 1
ATOM 872 O O . VAL A 1 123 ? 7.594 -1.329 9.812 1 91.88 123 VAL A O 1
ATOM 875 N N . HIS A 1 124 ? 9.812 -1.002 10.242 1 94.5 124 HIS A N 1
ATOM 876 C CA . HIS A 1 124 ? 9.648 0.365 10.719 1 94.5 124 HIS A CA 1
ATOM 877 C C . HIS A 1 124 ? 10.266 1.369 9.75 1 94.5 124 HIS A C 1
ATOM 879 O O . HIS A 1 124 ? 11.359 1.144 9.227 1 94.5 124 HIS A O 1
ATOM 885 N N . LYS A 1 125 ? 9.531 2.4 9.523 1 93.56 125 LYS A N 1
ATOM 886 C CA . LYS A 1 125 ? 10 3.422 8.594 1 93.56 125 LYS A CA 1
ATOM 887 C C . LYS A 1 125 ? 10.695 4.562 9.336 1 93.56 125 LYS A C 1
ATOM 889 O O . LYS A 1 125 ? 11.508 5.285 8.75 1 93.56 125 LYS A O 1
ATOM 894 N N . ILE A 1 126 ? 10.211 4.77 10.469 1 93.19 126 ILE A N 1
ATOM 895 C CA . ILE A 1 126 ? 10.711 5.879 11.273 1 93.19 126 ILE A CA 1
ATOM 896 C C . ILE A 1 126 ? 11.531 5.34 12.438 1 93.19 126 ILE A C 1
ATOM 898 O O . ILE A 1 126 ? 11.203 4.301 13.016 1 93.19 126 ILE A O 1
ATOM 902 N N . ALA A 1 127 ? 12.695 6 12.609 1 80.44 127 ALA A N 1
ATOM 903 C CA . ALA A 1 127 ? 13.5 5.625 13.766 1 80.44 127 ALA A CA 1
ATOM 904 C C . ALA A 1 127 ? 12.711 5.805 15.062 1 80.44 127 ALA A C 1
ATOM 906 O O . ALA A 1 127 ? 11.875 6.703 15.164 1 80.44 127 ALA A O 1
ATOM 907 N N . ALA A 1 128 ? 12.727 4.805 15.938 1 64.88 128 ALA A N 1
ATOM 908 C CA . ALA A 1 128 ? 12.078 4.852 17.25 1 64.88 128 ALA A CA 1
ATOM 909 C C . ALA A 1 128 ? 12.445 6.133 18 1 64.88 128 ALA A C 1
ATOM 911 O O . ALA A 1 128 ? 13.594 6.582 17.953 1 64.88 128 ALA A O 1
ATOM 912 N N . ASP A 1 129 ? 11.68 7.199 17.953 1 48.97 129 ASP A N 1
ATOM 913 C CA . ASP A 1 129 ? 12.047 8.305 18.844 1 48.97 129 ASP A CA 1
ATOM 914 C C . ASP A 1 129 ? 12.766 7.789 20.094 1 48.97 129 ASP A C 1
ATOM 916 O O . ASP A 1 129 ? 12.25 6.91 20.781 1 48.97 129 ASP A O 1
ATOM 920 N N . ALA A 1 130 ? 14.016 7.898 20.281 1 36.59 130 ALA A N 1
ATOM 921 C CA . ALA A 1 130 ? 14.672 7.848 21.594 1 36.59 130 ALA A CA 1
ATOM 922 C C . ALA A 1 130 ? 14.016 8.805 22.578 1 36.59 130 ALA A C 1
ATOM 924 O O . ALA A 1 130 ? 13.562 9.883 22.188 1 36.59 130 ALA A O 1
ATOM 925 N N . MET B 1 1 ? -10.922 18 11.289 1 97.56 1 MET B N 1
ATOM 926 C CA . MET B 1 1 ? -10.406 16.625 11.273 1 97.56 1 MET B CA 1
ATOM 927 C C . MET B 1 1 ? -8.906 16.625 10.992 1 97.56 1 MET B C 1
ATOM 929 O O . MET B 1 1 ? -8.391 17.516 10.312 1 97.56 1 MET B O 1
ATOM 933 N N . VAL B 1 2 ? -8.281 15.586 11.562 1 98.44 2 VAL B N 1
ATOM 934 C CA . VAL B 1 2 ? -6.871 15.383 11.25 1 98.44 2 VAL B CA 1
ATOM 935 C C . VAL B 1 2 ? -6.711 15.078 9.766 1 98.44 2 VAL B C 1
ATOM 937 O O . VAL B 1 2 ? -7.453 14.273 9.203 1 98.44 2 VAL B O 1
ATOM 940 N N . GLY B 1 3 ? -5.801 15.789 9.094 1 98.62 3 GLY B N 1
ATOM 941 C CA . GLY B 1 3 ? -5.449 15.453 7.719 1 98.62 3 GLY B CA 1
ATOM 942 C C . GLY B 1 3 ? -4.469 14.297 7.621 1 98.62 3 GLY B C 1
ATOM 943 O O . GLY B 1 3 ? -3.623 14.117 8.5 1 98.62 3 GLY B O 1
ATOM 944 N N . ILE B 1 4 ? -4.562 13.531 6.586 1 98.88 4 ILE B N 1
ATOM 945 C CA . ILE B 1 4 ? -3.65 12.414 6.359 1 98.88 4 ILE B CA 1
ATOM 946 C C . ILE B 1 4 ? -3.006 12.547 4.984 1 98.88 4 ILE B C 1
ATOM 948 O O . ILE B 1 4 ? -3.703 12.719 3.979 1 98.88 4 ILE B O 1
ATOM 952 N N . VAL B 1 5 ? -1.717 12.477 4.938 1 98.94 5 VAL B N 1
ATOM 953 C CA . VAL B 1 5 ? -0.966 12.555 3.689 1 98.94 5 VAL B CA 1
ATOM 954 C C . VAL B 1 5 ? -0.259 11.227 3.432 1 98.94 5 VAL B C 1
ATOM 956 O O . VAL B 1 5 ? 0.385 10.672 4.328 1 98.94 5 VAL B O 1
ATOM 959 N N . ILE B 1 6 ? -0.384 10.734 2.248 1 98.94 6 ILE B N 1
ATOM 960 C CA . ILE B 1 6 ? 0.301 9.523 1.816 1 98.94 6 ILE B CA 1
ATOM 961 C C . ILE B 1 6 ? 1.501 9.891 0.947 1 98.94 6 ILE B C 1
ATOM 963 O O . ILE B 1 6 ? 1.34 10.43 -0.147 1 98.94 6 ILE B O 1
ATOM 967 N N . VAL B 1 7 ? 2.658 9.633 1.415 1 98.88 7 VAL B N 1
ATOM 968 C CA . VAL B 1 7 ? 3.887 9.906 0.678 1 98.88 7 VAL B CA 1
ATOM 969 C C . VAL B 1 7 ? 4.43 8.609 0.078 1 98.88 7 VAL B C 1
ATOM 971 O O . VAL B 1 7 ? 4.547 7.602 0.773 1 98.88 7 VAL B O 1
ATOM 974 N N . SER B 1 8 ? 4.762 8.664 -1.178 1 98.75 8 SER B N 1
ATOM 975 C CA . SER B 1 8 ? 5.316 7.488 -1.848 1 98.75 8 SER B CA 1
ATOM 976 C C . SER B 1 8 ? 6.266 7.895 -2.969 1 98.75 8 SER B C 1
ATOM 978 O O . SER B 1 8 ? 6.16 8.992 -3.516 1 98.75 8 SER B O 1
ATOM 980 N N . HIS B 1 9 ? 7.18 7.035 -3.301 1 98.69 9 HIS B N 1
ATOM 981 C CA . HIS B 1 9 ? 8.023 7.203 -4.48 1 98.69 9 HIS B CA 1
ATOM 982 C C . HIS B 1 9 ? 7.203 7.086 -5.762 1 98.69 9 HIS B C 1
ATOM 984 O O . HIS B 1 9 ? 7.625 7.555 -6.82 1 98.69 9 HIS B O 1
ATOM 990 N N . SER B 1 10 ? 6.094 6.445 -5.648 1 98.75 10 SER B N 1
ATOM 991 C CA . SER B 1 10 ? 5.23 6.188 -6.793 1 98.75 10 SER B CA 1
ATOM 992 C C . SER B 1 10 ? 3.955 7.02 -6.723 1 98.75 10 SER B C 1
ATOM 994 O O . SER B 1 10 ? 3.219 6.957 -5.738 1 98.75 10 SER B O 1
ATOM 996 N N . LYS B 1 11 ? 3.674 7.777 -7.785 1 98.69 11 LYS B N 1
ATOM 997 C CA . LYS B 1 11 ? 2.43 8.531 -7.879 1 98.69 11 LYS B CA 1
ATOM 998 C C . LYS B 1 11 ? 1.218 7.605 -7.824 1 98.69 11 LYS B C 1
ATOM 1000 O O . LYS B 1 11 ? 0.265 7.867 -7.086 1 98.69 11 LYS B O 1
ATOM 1005 N N . LYS B 1 12 ? 1.26 6.516 -8.539 1 98.69 12 LYS B N 1
ATOM 1006 C CA . LYS B 1 12 ? 0.162 5.551 -8.562 1 98.69 12 LYS B CA 1
ATOM 1007 C C . LYS B 1 12 ? -0.102 4.992 -7.164 1 98.69 12 LYS B C 1
ATOM 1009 O O . LYS B 1 12 ? -1.254 4.891 -6.738 1 98.69 12 LYS B O 1
ATOM 1014 N N . LEU B 1 13 ? 0.998 4.672 -6.461 1 98.88 13 LEU B N 1
ATOM 1015 C CA . LEU B 1 13 ? 0.833 4.09 -5.133 1 98.88 13 LEU B CA 1
ATOM 1016 C C . LEU B 1 13 ? 0.163 5.078 -4.184 1 98.88 13 LEU B C 1
ATOM 1018 O O . LEU B 1 13 ? -0.814 4.738 -3.514 1 98.88 13 LEU B O 1
ATOM 1022 N N . ALA B 1 14 ? 0.661 6.309 -4.195 1 98.94 14 ALA B N 1
ATOM 1023 C CA . ALA B 1 14 ? 0.087 7.305 -3.297 1 98.94 14 ALA B CA 1
ATOM 1024 C C . ALA B 1 14 ? -1.395 7.523 -3.592 1 98.94 14 ALA B C 1
ATOM 1026 O O . ALA B 1 14 ? -2.225 7.5 -2.68 1 98.94 14 ALA B O 1
ATOM 1027 N N . GLU B 1 15 ? -1.717 7.656 -4.801 1 98.81 15 GLU B N 1
ATOM 1028 C CA . GLU B 1 15 ? -3.102 7.891 -5.199 1 98.81 15 GLU B CA 1
ATOM 1029 C C . GLU B 1 15 ? -3.967 6.66 -4.93 1 98.81 15 GLU B C 1
ATOM 1031 O O . GLU B 1 15 ? -5.121 6.785 -4.516 1 98.81 15 GLU B O 1
ATOM 1036 N N . GLY B 1 16 ? -3.42 5.496 -5.176 1 98.81 16 GLY B N 1
ATOM 1037 C CA . GLY B 1 16 ? -4.141 4.258 -4.914 1 98.81 16 GLY B CA 1
ATOM 1038 C C . GLY B 1 16 ? -4.457 4.055 -3.445 1 98.81 16 GLY B C 1
ATOM 1039 O O . GLY B 1 16 ? -5.543 3.578 -3.102 1 98.81 16 GLY B O 1
ATOM 1040 N N . VAL B 1 17 ? -3.527 4.367 -2.609 1 98.94 17 VAL B N 1
ATOM 1041 C CA . VAL B 1 17 ? -3.764 4.262 -1.174 1 98.94 17 VAL B CA 1
ATOM 1042 C C . VAL B 1 17 ? -4.902 5.191 -0.767 1 98.94 17 VAL B C 1
ATOM 1044 O O . VAL B 1 17 ? -5.77 4.816 0.025 1 98.94 17 VAL B O 1
ATOM 1047 N N . VAL B 1 18 ? -4.918 6.395 -1.311 1 98.88 18 VAL B N 1
ATOM 1048 C CA . VAL B 1 18 ? -5.984 7.348 -1.013 1 98.88 18 VAL B CA 1
ATOM 1049 C C . VAL B 1 18 ? -7.328 6.777 -1.472 1 98.88 18 VAL B C 1
ATOM 1051 O O . VAL B 1 18 ? -8.328 6.875 -0.757 1 98.88 18 VAL B O 1
ATOM 1054 N N . GLU B 1 19 ? -7.363 6.172 -2.652 1 98.69 19 GLU B N 1
ATOM 1055 C CA . GLU B 1 19 ? -8.594 5.574 -3.154 1 98.69 19 GLU B CA 1
ATOM 1056 C C . GLU B 1 19 ? -9.133 4.527 -2.184 1 98.69 19 GLU B C 1
ATOM 1058 O O . GLU B 1 19 ? -10.32 4.531 -1.853 1 98.69 19 GLU B O 1
ATOM 1063 N N . ILE B 1 20 ? -8.312 3.646 -1.723 1 98.69 20 ILE B N 1
ATOM 1064 C CA . ILE B 1 20 ? -8.727 2.557 -0.846 1 98.69 20 ILE B CA 1
ATOM 1065 C C . ILE B 1 20 ? -9.164 3.119 0.503 1 98.69 20 ILE B C 1
ATOM 1067 O O . ILE B 1 20 ? -10.188 2.695 1.055 1 98.69 20 ILE B O 1
ATOM 1071 N N . ALA B 1 21 ? -8.352 4.078 1.037 1 98.69 21 ALA B N 1
ATOM 1072 C CA . ALA B 1 21 ? -8.711 4.691 2.312 1 98.69 21 ALA B CA 1
ATOM 1073 C C . ALA B 1 21 ? -10.062 5.387 2.229 1 98.69 21 ALA B C 1
ATOM 1075 O O . ALA B 1 21 ? -10.859 5.336 3.172 1 98.69 21 ALA B O 1
ATOM 1076 N N . ARG B 1 22 ? -10.367 5.973 1.105 1 98.19 22 ARG B N 1
ATOM 1077 C CA . ARG B 1 22 ? -11.625 6.699 0.927 1 98.19 22 ARG B CA 1
ATOM 1078 C C . ARG B 1 22 ? -12.812 5.742 0.89 1 98.19 22 ARG B C 1
ATOM 1080 O O . ARG B 1 22 ? -13.922 6.113 1.266 1 98.19 22 ARG B O 1
ATOM 1087 N N . MET B 1 23 ? -12.586 4.512 0.453 1 97.19 23 MET B N 1
ATOM 1088 C CA . MET B 1 23 ? -13.641 3.504 0.475 1 97.19 23 MET B CA 1
ATOM 1089 C C . MET B 1 23 ? -14.117 3.248 1.9 1 97.19 23 MET B C 1
ATOM 1091 O O . MET B 1 23 ? -15.289 2.943 2.121 1 97.19 23 MET B O 1
ATOM 1095 N N . MET B 1 24 ? -13.188 3.432 2.865 1 96.81 24 MET B N 1
ATOM 1096 C CA . MET B 1 24 ? -13.508 3.135 4.258 1 96.81 24 MET B CA 1
ATOM 1097 C C . MET B 1 24 ? -13.898 4.402 5.008 1 96.81 24 MET B C 1
ATOM 1099 O O . MET B 1 24 ? -14.617 4.34 6.008 1 96.81 24 MET B O 1
ATOM 1103 N N . ALA B 1 25 ? -13.336 5.531 4.59 1 98.5 25 ALA B N 1
ATOM 1104 C CA . ALA B 1 25 ? -13.562 6.836 5.203 1 98.5 25 ALA B CA 1
ATOM 1105 C C . ALA B 1 25 ? -13.695 7.926 4.141 1 98.5 25 ALA B C 1
ATOM 1107 O O . ALA B 1 25 ? -12.734 8.648 3.869 1 98.5 25 ALA B O 1
ATOM 1108 N N . ALA B 1 26 ? -14.875 8.078 3.635 1 98.12 26 ALA B N 1
ATOM 1109 C CA . ALA B 1 26 ? -15.117 8.906 2.457 1 98.12 26 ALA B CA 1
ATOM 1110 C C . ALA B 1 26 ? -14.914 10.391 2.779 1 98.12 26 ALA B C 1
ATOM 1112 O O . ALA B 1 26 ? -14.555 11.18 1.9 1 98.12 26 ALA B O 1
ATOM 1113 N N . GLU B 1 27 ? -15.016 10.766 3.953 1 98.38 27 GLU B N 1
ATOM 1114 C CA . GLU B 1 27 ? -15.008 12.188 4.281 1 98.38 27 GLU B CA 1
ATOM 1115 C C . GLU B 1 27 ? -13.664 12.609 4.879 1 98.38 27 GLU B C 1
ATOM 1117 O O . GLU B 1 27 ? -13.43 13.797 5.129 1 98.38 27 GLU B O 1
ATOM 1122 N N . ALA B 1 28 ? -12.805 11.656 5.16 1 98.69 28 ALA B N 1
ATOM 1123 C CA . ALA B 1 28 ? -11.523 11.992 5.766 1 98.69 28 ALA B CA 1
ATOM 1124 C C . ALA B 1 28 ? -10.695 12.891 4.844 1 98.69 28 ALA B C 1
ATOM 1126 O O . ALA B 1 28 ? -10.68 12.688 3.627 1 98.69 28 ALA B O 1
ATOM 1127 N N . PRO B 1 29 ? -10.031 13.914 5.371 1 98.81 29 PRO B N 1
ATOM 1128 C CA . PRO B 1 29 ? -9.109 14.703 4.551 1 98.81 29 PRO B CA 1
ATOM 1129 C C . PRO B 1 29 ? -7.844 13.93 4.18 1 98.81 29 PRO B C 1
ATOM 1131 O O . PRO B 1 29 ? -6.965 13.734 5.02 1 98.81 29 PRO B O 1
ATOM 1134 N N . LEU B 1 30 ? -7.758 13.523 2.975 1 98.88 30 LEU B N 1
ATOM 1135 C CA . LEU B 1 30 ? -6.656 12.711 2.475 1 98.88 30 LEU B CA 1
ATOM 1136 C C . LEU B 1 30 ? -5.992 13.367 1.271 1 98.88 30 LEU B C 1
ATOM 1138 O O . LEU B 1 30 ? -6.676 13.938 0.416 1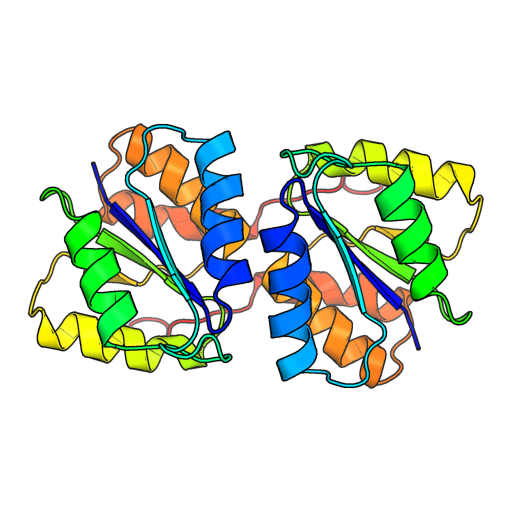 98.88 30 LEU B O 1
ATOM 1142 N N . ALA B 1 31 ? -4.734 13.273 1.214 1 98.94 31 ALA B N 1
ATOM 1143 C CA . ALA B 1 31 ? -4.008 13.75 0.038 1 98.94 31 ALA B CA 1
ATOM 1144 C C . ALA B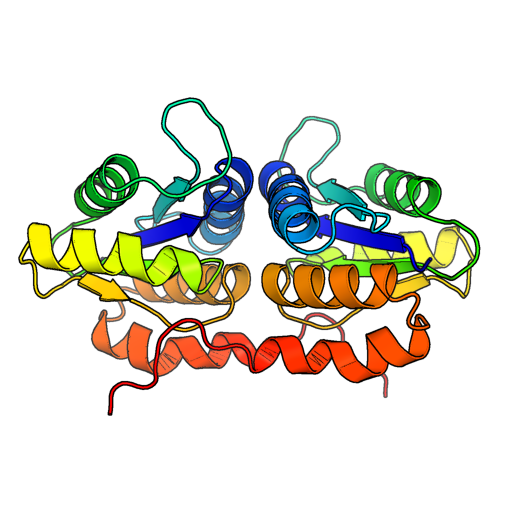 1 31 ? -2.854 12.812 -0.304 1 98.94 31 ALA B C 1
ATOM 1146 O O . ALA B 1 31 ? -2.262 12.195 0.585 1 98.94 31 ALA B O 1
ATOM 1147 N N . ALA B 1 32 ? -2.594 12.703 -1.541 1 98.94 32 ALA B N 1
ATOM 1148 C CA . ALA B 1 32 ? -1.486 11.8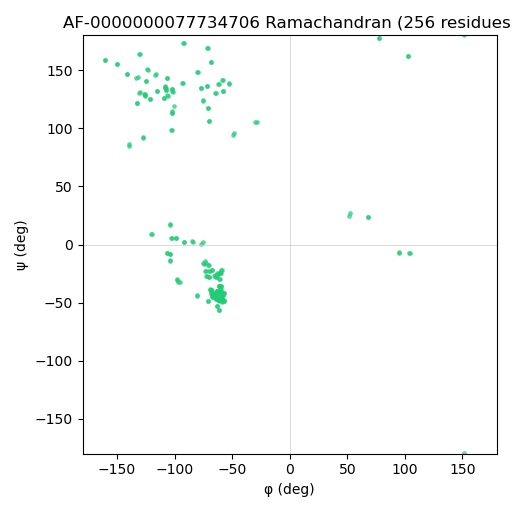98 -2.055 1 98.94 32 ALA B CA 1
ATOM 1149 C C . ALA B 1 32 ? -0.307 12.781 -2.453 1 98.94 32 ALA B C 1
ATOM 1151 O O . ALA B 1 32 ? -0.493 13.852 -3.043 1 98.94 32 ALA B O 1
ATOM 1152 N N . ALA B 1 33 ? 0.831 12.422 -2.074 1 98.75 33 ALA B N 1
ATOM 1153 C CA . ALA B 1 33 ? 2.098 13 -2.521 1 98.75 33 ALA B CA 1
ATOM 1154 C C . ALA B 1 33 ? 3.045 11.906 -3.021 1 98.75 33 ALA B C 1
ATOM 1156 O O . ALA B 1 33 ? 3.807 11.336 -2.242 1 98.75 33 ALA B O 1
ATOM 1157 N N . GLY B 1 34 ? 2.984 11.664 -4.293 1 98.44 34 GLY B N 1
ATOM 1158 C CA . GLY B 1 34 ? 3.795 10.602 -4.863 1 98.44 34 GLY B CA 1
ATOM 1159 C C . GLY B 1 34 ? 4.527 11.016 -6.125 1 98.44 34 GLY B C 1
ATOM 1160 O O . GLY B 1 34 ? 3.996 11.781 -6.934 1 98.44 34 GLY B O 1
ATOM 1161 N N . GLY B 1 35 ? 5.758 10.484 -6.258 1 98.19 35 GLY B N 1
ATOM 1162 C CA . GLY B 1 35 ? 6.516 10.672 -7.484 1 98.19 35 GLY B CA 1
ATOM 1163 C C . GLY B 1 35 ? 7.141 12.055 -7.59 1 98.19 35 GLY B C 1
ATOM 1164 O O . GLY B 1 35 ? 7.035 12.859 -6.668 1 98.19 35 GLY B O 1
ATOM 1165 N N . LEU B 1 36 ? 7.84 12.203 -8.641 1 98 36 LEU B N 1
ATOM 1166 C CA . LEU B 1 36 ? 8.453 13.477 -8.984 1 98 36 LEU B CA 1
ATOM 1167 C C . LEU B 1 36 ? 7.539 14.305 -9.883 1 98 36 LEU B C 1
ATOM 1169 O O . LEU B 1 36 ? 6.484 13.828 -10.305 1 98 36 LEU B O 1
ATOM 1173 N N . GLU B 1 37 ? 7.973 15.5 -10.109 1 96.44 37 GLU B N 1
ATOM 1174 C CA . GLU B 1 37 ? 7.164 16.422 -10.898 1 96.44 37 GLU B CA 1
ATOM 1175 C C . GLU B 1 37 ? 6.984 15.914 -12.328 1 96.44 37 GLU B C 1
ATOM 1177 O O . GLU B 1 37 ? 5.941 16.141 -12.945 1 96.44 37 GLU B O 1
ATOM 1182 N N . ASP B 1 38 ? 7.93 15.109 -12.828 1 95.94 38 ASP B N 1
ATOM 1183 C CA . ASP B 1 38 ? 7.871 14.617 -14.203 1 95.94 38 ASP B CA 1
ATOM 1184 C C . ASP B 1 38 ? 7.16 13.273 -14.273 1 95.94 38 ASP B C 1
ATOM 1186 O O . ASP B 1 38 ? 7.094 12.648 -15.336 1 95.94 38 ASP B O 1
ATOM 1190 N N . GLY B 1 39 ? 6.723 12.844 -13.188 1 93.81 39 GLY B N 1
ATOM 1191 C CA . GLY B 1 39 ? 5.977 11.594 -13.133 1 93.81 39 GLY B CA 1
ATOM 1192 C C . GLY B 1 39 ? 6.84 10.398 -12.789 1 93.81 39 GLY B C 1
ATOM 1193 O O . GLY B 1 39 ? 6.328 9.289 -12.602 1 93.81 39 GLY B O 1
ATOM 1194 N N . GLY B 1 40 ? 8.141 10.633 -12.719 1 96.94 40 GLY B N 1
ATOM 1195 C CA . GLY B 1 40 ? 9.055 9.562 -12.375 1 96.94 40 GLY B CA 1
ATOM 1196 C C . GLY B 1 40 ? 8.977 9.156 -10.914 1 96.94 40 GLY B C 1
ATOM 1197 O O . GLY B 1 40 ? 8.328 9.836 -10.109 1 96.94 40 GLY B O 1
ATOM 1198 N N . LEU B 1 41 ? 9.625 8.039 -10.617 1 97.81 41 LEU B N 1
ATOM 1199 C CA . LEU B 1 41 ? 9.656 7.543 -9.25 1 97.81 41 LEU B CA 1
ATOM 1200 C C . LEU B 1 41 ? 10.547 8.414 -8.375 1 97.81 41 LEU B C 1
ATOM 1202 O O . LEU B 1 41 ? 11.609 8.867 -8.812 1 97.81 41 LEU B O 1
ATOM 1206 N N . GLY B 1 42 ? 10.109 8.719 -7.207 1 97.81 42 GLY B N 1
ATOM 1207 C CA . GLY B 1 42 ? 10.812 9.547 -6.234 1 97.81 42 GLY B CA 1
ATOM 1208 C C . GLY B 1 42 ? 9.883 10.297 -5.301 1 97.81 42 GLY B C 1
ATOM 1209 O O . GLY B 1 42 ? 8.672 10.078 -5.324 1 97.81 42 GLY B O 1
ATOM 1210 N N . THR B 1 43 ? 10.445 11.031 -4.434 1 98.12 43 THR B N 1
ATOM 1211 C CA . THR B 1 43 ? 9.68 11.883 -3.527 1 98.12 43 THR B CA 1
ATOM 1212 C C . THR B 1 43 ? 9.992 13.352 -3.77 1 98.12 43 THR B C 1
ATOM 1214 O O . THR B 1 43 ? 11.117 13.703 -4.145 1 98.12 43 THR B O 1
ATOM 1217 N N . SER B 1 44 ? 9.07 14.141 -3.594 1 98.12 44 SER B N 1
ATOM 1218 C CA . SER B 1 44 ? 9.195 15.562 -3.879 1 98.12 44 SER B CA 1
ATOM 1219 C C . SER B 1 44 ? 8.812 16.406 -2.67 1 98.12 44 SER B C 1
ATOM 1221 O O . SER B 1 44 ? 7.723 16.25 -2.117 1 98.12 44 SER B O 1
ATOM 1223 N N . PHE B 1 45 ? 9.703 17.328 -2.354 1 97.81 45 PHE B N 1
ATOM 1224 C CA . PHE B 1 45 ? 9.43 18.281 -1.286 1 97.81 45 PHE B CA 1
ATOM 1225 C C . PHE B 1 45 ? 8.164 19.078 -1.579 1 97.81 45 PHE B C 1
ATOM 1227 O O . PHE B 1 45 ? 7.277 19.172 -0.727 1 97.81 45 PHE B O 1
ATOM 1234 N N . GLU B 1 46 ? 8.078 19.578 -2.779 1 98.06 46 GLU B N 1
ATOM 1235 C CA . GLU B 1 46 ? 6.977 20.438 -3.178 1 98.06 46 GLU B CA 1
ATOM 1236 C C . GLU B 1 46 ? 5.645 19.688 -3.129 1 98.06 46 GLU B C 1
ATOM 1238 O O . GLU B 1 46 ? 4.637 20.25 -2.682 1 98.06 46 GLU B O 1
ATOM 1243 N N . ARG B 1 47 ? 5.629 18.469 -3.539 1 98.25 47 ARG B N 1
ATOM 1244 C CA . ARG B 1 47 ? 4.398 17.688 -3.543 1 98.25 47 ARG B CA 1
ATOM 1245 C C . ARG B 1 47 ? 3.938 17.391 -2.121 1 98.25 47 ARG B C 1
ATOM 1247 O O . ARG B 1 47 ? 2.744 17.469 -1.819 1 98.25 47 ARG B O 1
ATOM 1254 N N . ILE B 1 48 ? 4.902 17.047 -1.293 1 98.38 48 ILE B N 1
ATOM 1255 C CA . ILE B 1 48 ? 4.555 16.734 0.09 1 98.38 48 ILE B CA 1
ATOM 1256 C C . ILE B 1 48 ? 4.051 18 0.788 1 98.38 48 ILE B C 1
ATOM 1258 O O . ILE B 1 48 ? 3.02 17.969 1.465 1 98.38 48 ILE B O 1
ATOM 1262 N N . ALA B 1 49 ? 4.754 19.109 0.592 1 97.5 49 ALA B N 1
ATOM 1263 C CA . ALA B 1 49 ? 4.344 20.375 1.198 1 97.5 49 ALA B CA 1
ATOM 1264 C C . ALA B 1 49 ? 2.941 20.766 0.741 1 97.5 49 ALA B C 1
ATOM 1266 O O . ALA B 1 49 ? 2.111 21.172 1.554 1 97.5 49 ALA B O 1
ATOM 1267 N N . ALA B 1 50 ? 2.703 20.656 -0.534 1 98 50 ALA B N 1
ATOM 1268 C CA . ALA B 1 50 ? 1.395 20.984 -1.088 1 98 50 ALA B CA 1
ATOM 1269 C C . ALA B 1 50 ? 0.303 20.094 -0.515 1 98 50 ALA B C 1
ATOM 1271 O O . ALA B 1 50 ? -0.797 20.562 -0.211 1 98 50 ALA B O 1
ATOM 1272 N N . ALA B 1 51 ? 0.557 18.797 -0.403 1 98.5 51 ALA B N 1
ATOM 1273 C CA . ALA B 1 51 ? -0.404 17.844 0.141 1 98.5 51 ALA B CA 1
ATOM 1274 C C . ALA B 1 51 ? -0.741 18.172 1.594 1 98.5 51 ALA B C 1
ATOM 1276 O O . ALA B 1 51 ? -1.903 18.094 1.999 1 98.5 51 ALA B O 1
ATOM 1277 N N . VAL B 1 52 ? 0.268 18.5 2.371 1 98.06 52 VAL B N 1
ATOM 1278 C CA . VAL B 1 52 ? 0.06 18.875 3.766 1 98.06 52 VAL B CA 1
ATOM 1279 C C . VAL B 1 52 ? -0.87 20.078 3.844 1 98.06 52 VAL B C 1
ATOM 1281 O O . VAL B 1 52 ? -1.847 20.078 4.598 1 98.06 52 VAL B O 1
ATOM 1284 N N . LYS B 1 53 ? -0.567 21.094 3.061 1 96.75 53 LYS B N 1
ATOM 1285 C CA . LYS B 1 53 ? -1.389 22.297 3.053 1 96.75 53 LYS B CA 1
ATOM 1286 C C . LYS B 1 53 ? -2.824 21.984 2.641 1 96.75 53 LYS B C 1
ATOM 1288 O O . LYS B 1 53 ? -3.771 22.562 3.186 1 96.75 53 LYS B O 1
ATOM 1293 N N . GLU B 1 54 ? -2.941 21.125 1.744 1 98.06 54 GLU B N 1
ATOM 1294 C CA . GLU B 1 54 ? -4.242 20.75 1.193 1 98.06 54 GLU B CA 1
ATOM 1295 C C . GLU B 1 54 ? -5.152 20.172 2.271 1 98.06 54 GLU B C 1
ATOM 1297 O O . GLU B 1 54 ? -6.359 20.422 2.277 1 98.06 54 GLU B O 1
ATOM 1302 N N . VAL B 1 55 ? -4.605 19.406 3.225 1 98.19 55 VAL B N 1
ATOM 1303 C CA . VAL B 1 55 ? -5.473 18.641 4.109 1 98.19 55 VAL B CA 1
ATOM 1304 C C . VAL B 1 55 ? -5.5 19.281 5.496 1 98.19 55 VAL B C 1
ATOM 1306 O O . VAL B 1 55 ? -6.25 18.844 6.375 1 98.19 55 VAL B O 1
ATOM 1309 N N . ASP B 1 56 ? -4.68 20.234 5.664 1 96.38 56 ASP B N 1
ATOM 1310 C CA . ASP B 1 56 ? -4.594 20.875 6.977 1 96.38 56 ASP B CA 1
ATOM 1311 C C . ASP B 1 56 ? -5.84 21.719 7.262 1 96.38 56 ASP B C 1
ATOM 1313 O O . ASP B 1 56 ? -6.078 22.734 6.598 1 96.38 56 ASP B O 1
ATOM 1317 N N . GLN B 1 57 ? -6.5 21.281 8.297 1 95.44 57 GLN B N 1
ATOM 1318 C CA . GLN B 1 57 ? -7.699 22 8.711 1 95.44 57 GLN B CA 1
ATOM 1319 C C . GLN B 1 57 ? -7.562 22.516 10.141 1 95.44 57 GLN B C 1
ATOM 1321 O O . GLN B 1 57 ? -8.562 22.859 10.781 1 95.44 57 GLN B O 1
ATOM 1326 N N . GLY B 1 58 ? -6.426 22.391 10.594 1 94.88 58 GLY B N 1
ATOM 1327 C CA . GLY B 1 58 ? -6.18 22.969 11.914 1 94.88 58 GLY B CA 1
ATOM 1328 C C . GLY B 1 58 ? -6.117 21.922 13.008 1 94.88 58 GLY B C 1
ATOM 1329 O O . GLY B 1 58 ? -5.758 22.219 14.148 1 94.88 58 GLY B O 1
ATOM 1330 N N . ASP B 1 59 ? -6.422 20.703 12.734 1 96.81 59 ASP B N 1
ATOM 1331 C CA . ASP B 1 59 ? -6.473 19.656 13.75 1 96.81 59 ASP B CA 1
ATOM 1332 C C . ASP B 1 59 ? -5.23 18.766 13.688 1 96.81 59 ASP B C 1
ATOM 1334 O O . ASP B 1 59 ? -5.148 17.75 14.383 1 96.81 59 ASP B O 1
ATOM 1338 N N . GLY B 1 60 ? -4.262 19.109 12.852 1 97.25 60 GLY B N 1
ATOM 1339 C CA . GLY B 1 60 ? -3.041 18.344 12.68 1 97.25 60 GLY B CA 1
ATOM 1340 C C . GLY B 1 60 ? -3.039 17.5 11.422 1 97.25 60 GLY B C 1
ATOM 1341 O O . GLY B 1 60 ? -4.078 17.312 10.781 1 97.25 60 GLY B O 1
ATOM 1342 N N . VAL B 1 61 ? -1.822 17.109 11.078 1 98.44 61 VAL B N 1
ATOM 1343 C CA . VAL B 1 61 ? -1.642 16.297 9.875 1 98.44 61 VAL B CA 1
ATOM 1344 C C . VAL B 1 61 ? -0.732 15.109 10.18 1 98.44 61 VAL B C 1
ATOM 1346 O O . VAL B 1 61 ? 0.357 15.281 10.734 1 98.44 61 VAL B O 1
ATOM 1349 N N . GLY B 1 62 ? -1.236 13.906 9.953 1 98.44 62 GLY B N 1
ATOM 1350 C CA . GLY B 1 62 ? -0.404 12.711 9.961 1 98.44 62 GLY B CA 1
ATOM 1351 C C . GLY B 1 62 ? 0.116 12.336 8.586 1 98.44 62 GLY B C 1
ATOM 1352 O O . GLY B 1 62 ? -0.61 12.438 7.598 1 98.44 62 GLY B O 1
ATOM 1353 N N . VAL B 1 63 ? 1.379 11.93 8.5 1 98.69 63 VAL B N 1
ATOM 1354 C CA . VAL B 1 63 ? 2.004 11.578 7.223 1 98.69 63 VAL B CA 1
ATOM 1355 C C . VAL B 1 63 ? 2.492 10.133 7.266 1 98.69 63 VAL B C 1
ATOM 1357 O O . VAL B 1 63 ? 3.236 9.75 8.172 1 98.69 63 VAL B O 1
ATOM 1360 N N . LEU B 1 64 ? 2.076 9.352 6.336 1 98.62 64 LEU B N 1
ATOM 1361 C CA . LEU B 1 64 ? 2.551 7.984 6.16 1 98.62 64 LEU B CA 1
ATOM 1362 C C . LEU B 1 64 ? 3.475 7.879 4.953 1 98.62 64 LEU B C 1
ATOM 1364 O O . LEU B 1 64 ? 3.23 8.516 3.922 1 98.62 64 LEU B O 1
ATOM 1368 N N . MET B 1 65 ? 4.504 7.039 5.059 1 98.5 65 MET B N 1
ATOM 1369 C CA . MET B 1 65 ? 5.504 6.891 4.004 1 98.5 65 MET B CA 1
ATOM 1370 C C . MET B 1 65 ? 5.609 5.438 3.553 1 98.5 65 MET B C 1
ATOM 1372 O O . MET B 1 65 ? 5.414 4.52 4.352 1 98.5 65 MET B O 1
ATOM 1376 N N . ASP B 1 66 ? 5.957 5.242 2.338 1 98.12 66 ASP B N 1
ATOM 1377 C CA . ASP B 1 66 ? 6.031 3.891 1.792 1 98.12 66 ASP B CA 1
ATOM 1378 C C . ASP B 1 66 ? 7.34 3.209 2.184 1 98.12 66 ASP B C 1
ATOM 1380 O O . ASP B 1 66 ? 7.348 2.043 2.58 1 98.12 66 ASP B O 1
ATOM 1384 N N . MET B 1 67 ? 8.383 3.953 2.072 1 95 67 MET B N 1
ATOM 1385 C CA . MET B 1 67 ? 9.711 3.422 2.379 1 95 67 MET B CA 1
ATOM 1386 C C . MET B 1 67 ? 10.461 4.355 3.322 1 95 67 MET B C 1
ATOM 1388 O O . MET B 1 67 ? 10.102 5.523 3.463 1 95 67 MET B O 1
ATOM 1392 N N . GLY B 1 68 ? 11.508 3.787 3.91 1 92.31 68 GLY B N 1
ATOM 1393 C CA . GLY B 1 68 ? 12.328 4.574 4.816 1 92.31 68 GLY B CA 1
ATOM 1394 C C . GLY B 1 68 ? 13.008 5.746 4.137 1 92.31 68 GLY B C 1
ATOM 1395 O O . GLY B 1 68 ? 13.312 6.75 4.781 1 92.31 68 GLY B O 1
ATOM 1396 N N . SER B 1 69 ? 13.219 5.656 2.891 1 93.69 69 SER B N 1
ATOM 1397 C CA . SER B 1 69 ? 13.938 6.707 2.18 1 93.69 69 SER B CA 1
ATOM 1398 C C . SER B 1 69 ? 13.078 7.953 2.016 1 93.69 69 SER B C 1
ATOM 1400 O O . SER B 1 69 ? 13.586 9.031 1.703 1 93.69 69 SER B O 1
ATOM 1402 N N . ALA B 1 70 ? 11.82 7.734 2.084 1 95.5 70 ALA B N 1
ATOM 1403 C CA . ALA B 1 70 ? 10.898 8.867 1.952 1 95.5 70 ALA B CA 1
ATOM 1404 C C . ALA B 1 70 ? 10.891 9.711 3.221 1 95.5 70 ALA B C 1
ATOM 1406 O O . ALA B 1 70 ? 10.383 10.836 3.219 1 95.5 70 ALA B O 1
ATOM 1407 N N . VAL B 1 71 ? 11.375 9.195 4.316 1 95.25 71 VAL B N 1
ATOM 1408 C CA . VAL B 1 71 ? 11.336 9.82 5.633 1 95.25 71 VAL B CA 1
ATOM 1409 C C . VAL B 1 71 ? 12.141 11.125 5.613 1 95.25 71 VAL B C 1
ATOM 1411 O O . VAL B 1 71 ? 11.672 12.156 6.098 1 95.25 71 VAL B O 1
ATOM 1414 N N . MET B 1 72 ? 13.211 11.117 4.98 1 94.12 72 MET B N 1
ATOM 1415 C CA . MET B 1 72 ? 14.062 12.297 4.961 1 94.12 72 MET B CA 1
ATOM 1416 C C . MET B 1 72 ? 13.352 13.477 4.301 1 94.12 72 MET B C 1
ATOM 1418 O O . MET B 1 72 ? 13.359 14.586 4.828 1 94.12 72 MET B O 1
ATOM 1422 N N . THR B 1 73 ? 12.867 13.234 3.133 1 96.75 73 THR B N 1
ATOM 1423 C CA . THR B 1 73 ? 12.156 14.305 2.428 1 96.75 73 THR B CA 1
ATOM 1424 C C . THR B 1 73 ? 10.992 14.828 3.264 1 96.75 73 THR B C 1
ATOM 1426 O O . THR B 1 73 ? 10.766 16.031 3.33 1 96.75 73 THR B O 1
ATOM 1429 N N . THR B 1 74 ? 10.305 13.906 3.877 1 96.69 74 THR B N 1
ATOM 1430 C CA . THR B 1 74 ? 9.18 14.289 4.719 1 96.69 74 THR B CA 1
ATOM 1431 C C . THR B 1 74 ? 9.648 15.125 5.902 1 96.69 74 THR B C 1
ATOM 1433 O O . THR B 1 74 ? 9.023 16.125 6.25 1 96.69 74 THR B O 1
ATOM 1436 N N . GLU B 1 75 ? 10.758 14.742 6.504 1 94.62 75 GLU B N 1
ATOM 1437 C CA . GLU B 1 75 ? 11.328 15.492 7.613 1 94.62 75 GLU B CA 1
ATOM 1438 C C . GLU B 1 75 ? 11.672 16.922 7.199 1 94.62 75 GLU B C 1
ATOM 1440 O O . GLU B 1 75 ? 11.438 17.859 7.953 1 94.62 75 GLU B O 1
ATOM 1445 N N . MET B 1 76 ? 12.219 17.031 6.035 1 95.5 76 MET B N 1
ATOM 1446 C CA . MET B 1 76 ? 12.562 18.359 5.52 1 95.5 76 MET B CA 1
ATOM 1447 C C . MET B 1 76 ? 11.328 19.234 5.395 1 95.5 76 MET B C 1
ATOM 1449 O O . MET B 1 76 ? 11.367 20.422 5.715 1 95.5 76 MET B O 1
ATOM 1453 N N . VAL B 1 77 ? 10.281 18.641 4.902 1 96 77 VAL B N 1
ATOM 1454 C CA . VAL B 1 77 ? 9.031 19.391 4.766 1 96 77 VAL B CA 1
ATOM 1455 C C . VAL B 1 77 ? 8.531 19.812 6.141 1 96 77 VAL B C 1
ATOM 1457 O O . VAL B 1 77 ? 8.125 20.969 6.332 1 96 77 VAL B O 1
ATOM 1460 N N . CYS B 1 78 ? 8.531 18.906 7.125 1 93.06 78 CYS B N 1
ATOM 1461 C CA . CYS B 1 78 ? 8.086 19.203 8.477 1 93.06 78 CYS B CA 1
ATOM 1462 C C . CYS B 1 78 ? 8.883 20.344 9.078 1 93.06 78 CYS B C 1
ATOM 1464 O O . CYS B 1 78 ? 8.32 21.219 9.734 1 93.06 78 CYS B O 1
ATOM 1466 N N . GLU B 1 79 ? 10.117 20.344 8.898 1 92.12 79 GLU B N 1
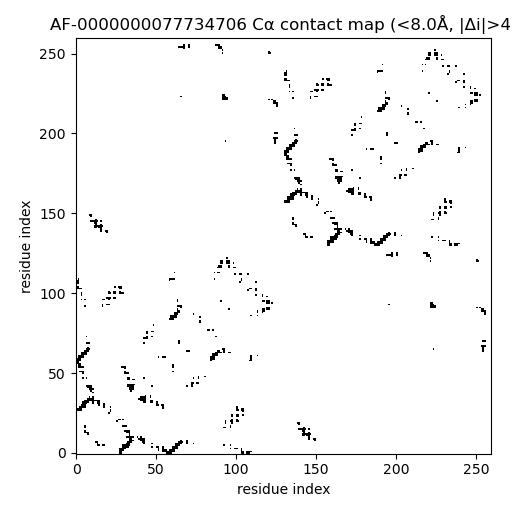ATOM 1467 C CA . GLU B 1 79 ? 10.992 21.406 9.398 1 92.12 79 GLU B CA 1
ATOM 1468 C C . GLU B 1 79 ? 10.688 22.734 8.734 1 92.12 79 GLU B C 1
ATOM 1470 O O . GLU B 1 79 ? 10.656 23.781 9.398 1 92.12 79 GLU B O 1
ATOM 1475 N N . ALA B 1 80 ? 10.516 22.688 7.48 1 92.5 80 ALA B N 1
ATOM 1476 C CA . ALA B 1 80 ? 10.305 23.906 6.707 1 92.5 80 ALA B CA 1
ATOM 1477 C C . ALA B 1 80 ? 8.977 24.562 7.062 1 92.5 80 ALA B C 1
ATOM 1479 O O . ALA B 1 80 ? 8.867 25.781 7.102 1 92.5 80 ALA B O 1
ATOM 1480 N N . LEU B 1 81 ? 7.992 23.766 7.184 1 89.12 81 LEU B N 1
ATOM 1481 C CA . LEU B 1 81 ? 6.668 24.297 7.477 1 89.12 81 LEU B CA 1
ATOM 1482 C C . LEU B 1 81 ? 6.586 24.781 8.922 1 89.12 81 LEU B C 1
ATOM 1484 O O . LEU B 1 81 ? 5.719 25.578 9.266 1 89.12 81 LEU B O 1
ATOM 1488 N N . ASP B 1 82 ? 7.523 24.359 9.695 1 79.06 82 ASP B N 1
ATOM 1489 C CA . ASP B 1 82 ? 7.656 24.781 11.094 1 79.06 82 ASP B CA 1
ATOM 1490 C C . ASP B 1 82 ? 6.352 24.578 11.852 1 79.06 82 ASP B C 1
ATOM 1492 O O . ASP B 1 82 ? 5.922 25.453 12.602 1 79.06 82 ASP B O 1
ATOM 1496 N N . ASP B 1 83 ? 5.648 23.672 11.383 1 69.38 83 ASP B N 1
ATOM 1497 C CA . ASP B 1 83 ? 4.371 23.344 12.008 1 69.38 83 ASP B CA 1
ATOM 1498 C C . ASP B 1 83 ? 4.477 22.094 12.859 1 69.38 83 ASP B C 1
ATOM 1500 O O . ASP B 1 83 ? 4.777 21 12.352 1 69.38 83 ASP B O 1
ATOM 1504 N N . THR B 1 84 ? 4.285 22.328 14.086 1 67.69 84 THR B N 1
ATOM 1505 C CA . THR B 1 84 ? 4.445 21.281 15.078 1 67.69 84 THR B CA 1
ATOM 1506 C C . THR B 1 84 ? 3.266 20.312 15.039 1 67.69 84 THR B C 1
ATOM 1508 O O . THR B 1 84 ? 3.281 19.281 15.711 1 67.69 84 THR B O 1
ATOM 1511 N N . ARG B 1 85 ? 2.381 20.547 14.148 1 87.62 85 ARG B N 1
ATOM 1512 C CA . ARG B 1 85 ? 1.188 19.703 14.148 1 87.62 85 ARG B CA 1
ATOM 1513 C C . ARG B 1 85 ? 1.24 18.688 13.023 1 87.62 85 ARG B C 1
ATOM 1515 O O . ARG B 1 85 ? 0.211 18.125 12.633 1 87.62 85 ARG B O 1
ATOM 1522 N N . ILE B 1 86 ? 2.418 18.484 12.484 1 95.31 86 ILE B N 1
ATOM 1523 C CA . ILE B 1 86 ? 2.637 17.438 11.5 1 95.31 86 ILE B CA 1
ATOM 1524 C C . ILE B 1 86 ? 3.404 16.281 12.148 1 95.31 86 ILE B C 1
ATOM 1526 O O . ILE B 1 86 ? 4.449 16.484 12.766 1 95.31 86 ILE B O 1
ATOM 1530 N N . ARG B 1 87 ? 2.916 15.141 12.023 1 95.81 87 ARG B N 1
ATOM 1531 C CA . ARG B 1 87 ? 3.553 13.969 12.617 1 95.81 87 ARG B CA 1
ATOM 1532 C C . ARG B 1 87 ? 3.697 12.844 11.594 1 95.81 87 ARG B C 1
ATOM 1534 O O . ARG B 1 87 ? 2.756 12.547 10.859 1 95.81 87 ARG B O 1
ATOM 1541 N N . MET B 1 88 ? 4.867 12.367 11.578 1 97 88 MET B N 1
ATOM 1542 C CA . MET B 1 88 ? 5.055 11.148 10.797 1 97 88 MET B CA 1
ATOM 1543 C C . MET B 1 88 ? 4.527 9.93 11.555 1 97 88 MET B C 1
ATOM 1545 O O . MET B 1 88 ? 4.75 9.797 12.758 1 97 88 MET B O 1
ATOM 1549 N N . LEU B 1 89 ? 3.824 9.133 10.852 1 97.56 89 LEU B N 1
ATOM 1550 C CA . LEU B 1 89 ? 3.209 7.945 11.43 1 97.56 89 LEU B CA 1
ATOM 1551 C C . LEU B 1 89 ? 3.922 6.68 10.969 1 97.56 89 LEU B C 1
ATOM 1553 O O . LEU B 1 89 ? 4.199 6.523 9.773 1 97.56 89 LEU B O 1
ATOM 1557 N N . ASP B 1 90 ? 4.223 5.801 11.922 1 97.19 90 ASP B N 1
ATOM 1558 C CA . ASP B 1 90 ? 4.957 4.574 11.625 1 97.19 90 ASP B CA 1
ATOM 1559 C C . ASP B 1 90 ? 4.023 3.369 11.586 1 97.19 90 ASP B C 1
ATOM 1561 O O . ASP B 1 90 ? 3.734 2.768 12.625 1 97.19 90 ASP B O 1
ATOM 1565 N N . ALA B 1 91 ? 3.623 2.967 10.398 1 97.69 91 ALA B N 1
ATOM 1566 C CA . ALA B 1 91 ? 2.744 1.823 10.164 1 97.69 91 ALA B CA 1
ATOM 1567 C C . ALA B 1 91 ? 2.848 1.332 8.727 1 97.69 91 ALA B C 1
ATOM 1569 O O . ALA B 1 91 ? 3.383 2.033 7.863 1 97.69 91 ALA B O 1
ATOM 1570 N N . PRO B 1 92 ? 2.457 0.071 8.508 1 98.25 92 PRO B N 1
ATOM 1571 C CA . PRO B 1 92 ? 2.348 -0.347 7.109 1 98.25 92 PRO B CA 1
ATOM 1572 C C . PRO B 1 92 ? 1.487 0.599 6.277 1 98.25 92 PRO B C 1
ATOM 1574 O O . PRO B 1 92 ? 0.436 1.051 6.738 1 98.25 92 PRO B O 1
ATOM 1577 N N . LEU B 1 93 ? 1.882 0.889 5.129 1 98.62 93 LEU B N 1
ATOM 1578 C CA . LEU B 1 93 ? 1.393 2.055 4.402 1 98.62 93 LEU B CA 1
ATOM 1579 C C . LEU B 1 93 ? -0.111 1.955 4.164 1 98.62 93 LEU B C 1
ATOM 1581 O O . LEU B 1 93 ? -0.868 2.838 4.574 1 98.62 93 LEU B O 1
ATOM 1585 N N . VAL B 1 94 ? -0.64 0.903 3.531 1 98.81 94 VAL B N 1
ATOM 1586 C CA . VAL B 1 94 ? -2.041 0.801 3.137 1 98.81 94 VAL B CA 1
ATOM 1587 C C . VAL B 1 94 ? -2.916 0.619 4.375 1 98.81 94 VAL B C 1
ATOM 1589 O O . VAL B 1 94 ? -3.877 1.364 4.578 1 98.81 94 VAL B O 1
ATOM 1592 N N . GLU B 1 95 ? -2.523 -0.273 5.188 1 98.56 95 GLU B N 1
ATOM 1593 C CA . GLU B 1 95 ? -3.295 -0.603 6.383 1 98.56 95 GLU B CA 1
ATOM 1594 C C . GLU B 1 95 ? -3.316 0.564 7.367 1 98.56 95 GLU B C 1
ATOM 1596 O O . GLU B 1 95 ? -4.348 0.854 7.973 1 98.56 95 GLU B O 1
ATOM 1601 N N . GLY B 1 96 ? -2.131 1.222 7.523 1 98.56 96 GLY B N 1
ATOM 1602 C CA . GLY B 1 96 ? -2.07 2.414 8.352 1 98.56 96 GLY B CA 1
ATOM 1603 C C . GLY B 1 96 ? -2.926 3.551 7.828 1 98.56 96 GLY B C 1
ATOM 1604 O O . GLY B 1 96 ? -3.582 4.25 8.602 1 98.56 96 GLY B O 1
ATOM 1605 N N . ALA B 1 97 ? -2.887 3.734 6.551 1 98.81 97 ALA B N 1
ATOM 1606 C CA . ALA B 1 97 ? -3.676 4.797 5.926 1 98.81 97 ALA B CA 1
ATOM 1607 C C . ALA B 1 97 ? -5.168 4.578 6.16 1 98.81 97 ALA B C 1
ATOM 1609 O O . ALA B 1 97 ? -5.895 5.523 6.477 1 98.81 97 ALA B O 1
ATOM 1610 N N . VAL B 1 98 ? -5.633 3.354 5.988 1 98.56 98 VAL B N 1
ATOM 1611 C CA . VAL B 1 98 ? -7.039 3.033 6.191 1 98.56 98 VAL B CA 1
ATOM 1612 C C . VAL B 1 98 ? -7.43 3.309 7.641 1 98.56 98 VAL B C 1
ATOM 1614 O O . VAL B 1 98 ? -8.422 3.99 7.902 1 98.56 98 VAL B O 1
ATOM 1617 N N . LEU B 1 99 ? -6.617 2.822 8.555 1 98.62 99 LEU B N 1
ATOM 1618 C CA . LEU B 1 99 ? -6.898 3.043 9.969 1 98.62 99 LEU B CA 1
ATOM 1619 C C . LEU B 1 99 ? -6.891 4.531 10.297 1 98.62 99 LEU B C 1
ATOM 1621 O O . LEU B 1 99 ? -7.797 5.027 10.969 1 98.62 99 LEU B O 1
ATOM 1625 N N . ALA B 1 100 ? -5.883 5.254 9.828 1 98.88 100 ALA B N 1
ATOM 1626 C CA . ALA B 1 100 ? -5.77 6.688 10.094 1 98.88 100 ALA B CA 1
ATOM 1627 C C . ALA B 1 100 ? -6.973 7.441 9.531 1 98.88 100 ALA B C 1
ATOM 1629 O O . ALA B 1 100 ? -7.496 8.352 10.18 1 98.88 100 ALA B O 1
ATOM 1630 N N . ALA B 1 101 ? -7.398 7.09 8.352 1 98.81 101 ALA B N 1
ATOM 1631 C CA . ALA B 1 101 ? -8.531 7.746 7.711 1 98.81 101 ALA B CA 1
ATOM 1632 C C . ALA B 1 101 ? -9.812 7.543 8.523 1 98.81 101 ALA B C 1
ATOM 1634 O O . ALA B 1 101 ? -10.57 8.492 8.742 1 98.81 101 ALA B O 1
ATOM 1635 N N . VAL B 1 102 ? -10.047 6.289 8.938 1 98.75 102 VAL B N 1
ATOM 1636 C CA . VAL B 1 102 ? -11.234 5.977 9.734 1 98.75 102 VAL B CA 1
ATOM 1637 C C . VAL B 1 102 ? -11.203 6.773 11.031 1 98.75 102 VAL B C 1
ATOM 1639 O O . VAL B 1 102 ? -12.195 7.398 11.406 1 98.75 102 VAL B O 1
ATOM 1642 N N . GLU B 1 103 ? -10.086 6.816 11.711 1 98.81 103 GLU B N 1
ATOM 1643 C CA . GLU B 1 103 ? -9.938 7.559 12.961 1 98.81 103 GLU B CA 1
ATOM 1644 C C . GLU B 1 103 ? -10.133 9.055 12.734 1 98.81 103 GLU B C 1
ATOM 1646 O O . GLU B 1 103 ? -10.781 9.727 13.539 1 98.81 103 GLU B O 1
ATOM 1651 N N . ALA B 1 104 ? -9.547 9.594 11.641 1 98.75 104 ALA B N 1
ATOM 1652 C CA . ALA B 1 104 ? -9.703 11.008 11.32 1 98.75 104 ALA B CA 1
ATOM 1653 C C . ALA B 1 104 ? -11.172 11.367 11.117 1 98.75 104 ALA B C 1
ATOM 1655 O O . ALA B 1 104 ? -11.641 12.383 11.641 1 98.75 104 ALA B O 1
ATOM 1656 N N . GLN B 1 105 ? -11.852 10.531 10.391 1 98.62 105 GLN B N 1
ATOM 1657 C CA . GLN B 1 105 ? -13.266 10.781 10.133 1 98.62 105 GLN B CA 1
ATOM 1658 C C . GLN B 1 105 ? -14.078 10.727 11.422 1 98.62 105 GLN B C 1
ATOM 1660 O O . GLN B 1 105 ? -15.102 11.406 11.539 1 98.62 105 GLN B O 1
ATOM 1665 N N . MET B 1 106 ? -13.57 9.93 12.398 1 98.44 106 MET B N 1
ATOM 1666 C CA . MET B 1 106 ? -14.219 9.867 13.703 1 98.44 106 MET B CA 1
ATOM 1667 C C . MET B 1 106 ? -13.742 11 14.609 1 98.44 106 MET B C 1
ATOM 1669 O O . MET B 1 106 ? -14.047 11.023 15.797 1 98.44 106 MET B O 1
ATOM 1673 N N . GLU B 1 107 ? -12.891 11.852 14.031 1 98.44 107 GLU B N 1
ATOM 1674 C CA . GLU B 1 107 ? -12.391 13.055 14.688 1 98.44 107 GLU B CA 1
ATOM 1675 C C . GLU B 1 107 ? -11.477 12.703 15.859 1 98.44 107 GLU B C 1
ATOM 1677 O O . GLU B 1 107 ? -11.438 13.43 16.859 1 98.44 107 GLU B O 1
ATOM 1682 N N . THR B 1 108 ? -10.938 11.562 15.805 1 98.5 108 THR B N 1
ATOM 1683 C CA . THR B 1 108 ? -9.883 11.211 16.75 1 98.5 108 THR B CA 1
ATOM 1684 C C . THR B 1 108 ? -8.711 12.18 16.641 1 98.5 108 THR B C 1
ATOM 1686 O O . THR B 1 108 ? -8.367 12.633 15.547 1 98.5 108 THR B O 1
ATOM 1689 N N . SER B 1 109 ? -8.086 12.547 17.75 1 98.19 109 SER B N 1
ATOM 1690 C CA . SER B 1 109 ? -6.973 13.484 17.75 1 98.19 109 SER B CA 1
ATOM 1691 C C . SER B 1 109 ? -5.742 12.875 17.078 1 98.19 109 SER B C 1
ATOM 1693 O O . SER B 1 109 ? -5.602 11.656 17.031 1 98.19 109 SER B O 1
ATOM 1695 N N . LEU B 1 110 ? -4.859 13.703 16.609 1 98 110 LEU B N 1
ATOM 1696 C CA . LEU B 1 110 ? -3.619 13.25 15.992 1 98 110 LEU B CA 1
ATOM 1697 C C . LEU B 1 110 ? -2.791 12.43 16.969 1 98 110 LEU B C 1
ATOM 1699 O O . LEU B 1 110 ? -2.217 11.398 16.594 1 98 110 LEU B O 1
ATOM 1703 N N . ASP B 1 111 ? -2.721 12.859 18.234 1 97.19 111 ASP B N 1
ATOM 1704 C CA . ASP B 1 111 ? -1.99 12.125 19.266 1 97.19 111 ASP B CA 1
ATOM 1705 C C . ASP B 1 111 ? -2.549 10.711 19.438 1 97.19 111 ASP B C 1
ATOM 1707 O O . ASP B 1 111 ? -1.788 9.75 19.531 1 97.19 111 ASP B O 1
ATOM 1711 N N . ASP B 1 112 ? -3.84 10.617 19.469 1 98.38 112 ASP B N 1
ATOM 1712 C CA . ASP B 1 112 ? -4.477 9.312 19.641 1 98.38 112 ASP B CA 1
ATOM 1713 C C . ASP B 1 112 ? -4.285 8.445 18.406 1 98.38 112 ASP B C 1
ATOM 1715 O O . ASP B 1 112 ? -4.086 7.23 18.516 1 98.38 112 ASP B O 1
ATOM 1719 N N . ILE B 1 113 ? -4.363 9.055 17.188 1 98.44 113 ILE B N 1
ATOM 1720 C CA . ILE B 1 113 ? -4.098 8.305 15.969 1 98.44 113 ILE B CA 1
ATOM 1721 C C . ILE B 1 113 ? -2.668 7.766 15.992 1 98.44 113 ILE B C 1
ATOM 1723 O O . ILE B 1 113 ? -2.439 6.582 15.719 1 98.44 113 ILE B O 1
ATOM 1727 N N . ALA B 1 114 ? -1.732 8.594 16.359 1 97.31 114 ALA B N 1
ATOM 1728 C CA . ALA B 1 114 ? -0.329 8.195 16.422 1 97.31 114 ALA B CA 1
ATOM 1729 C C . ALA B 1 114 ? -0.126 7.059 17.422 1 97.31 114 ALA B C 1
ATOM 1731 O O . ALA B 1 114 ? 0.688 6.16 17.188 1 97.31 114 ALA B O 1
ATOM 1732 N N . ALA B 1 115 ? -0.861 7.109 18.453 1 97.12 115 ALA B N 1
ATOM 1733 C CA . ALA B 1 115 ? -0.74 6.094 19.5 1 97.12 115 ALA B CA 1
ATOM 1734 C C . ALA B 1 115 ? -1.323 4.762 19.031 1 97.12 115 ALA B C 1
ATOM 1736 O O . ALA B 1 115 ? -0.837 3.697 19.422 1 97.12 115 ALA B O 1
ATOM 1737 N N . LYS B 1 116 ? -2.279 4.758 18.125 1 97.12 116 LYS B N 1
ATOM 1738 C CA . LYS B 1 116 ? -3.041 3.564 17.781 1 97.12 116 LYS B CA 1
ATOM 1739 C C . LYS B 1 116 ? -2.58 2.992 16.438 1 97.12 116 LYS B C 1
ATOM 1741 O O . LYS B 1 116 ? -2.883 1.844 16.109 1 97.12 116 LYS B O 1
ATOM 1746 N N . ILE B 1 117 ? -1.851 3.705 15.711 1 97.19 117 ILE B N 1
ATOM 1747 C CA . ILE B 1 117 ? -1.605 3.414 14.297 1 97.19 117 ILE B CA 1
ATOM 1748 C C . ILE B 1 117 ? -0.831 2.104 14.172 1 97.19 117 ILE B C 1
ATOM 1750 O O . ILE B 1 117 ? -0.935 1.412 13.156 1 97.19 117 ILE B O 1
ATOM 1754 N N . GLY B 1 118 ? -0.076 1.745 15.156 1 95.5 118 GLY B N 1
ATOM 1755 C CA . GLY B 1 118 ? 0.674 0.499 15.172 1 95.5 118 GLY B CA 1
ATOM 1756 C C . GLY B 1 118 ? -0.208 -0.73 15.062 1 95.5 118 GLY B C 1
ATOM 1757 O O . GLY B 1 118 ? 0.256 -1.802 14.672 1 95.5 118 GLY B O 1
ATOM 1758 N N . GLU B 1 119 ? -1.467 -0.653 15.445 1 97.12 119 GLU B N 1
ATOM 1759 C CA . GLU B 1 119 ? -2.428 -1.747 15.336 1 97.12 119 GLU B CA 1
ATOM 1760 C C . GLU B 1 119 ? -2.59 -2.201 13.891 1 97.12 119 GLU B C 1
ATOM 1762 O O . GLU B 1 119 ? -3.027 -3.324 13.633 1 97.12 119 GLU B O 1
ATOM 1767 N N . ALA B 1 120 ? -2.254 -1.332 13 1 97.19 120 ALA B N 1
ATOM 1768 C CA . ALA B 1 120 ? -2.348 -1.656 11.586 1 97.19 120 ALA B CA 1
ATOM 1769 C C . ALA B 1 120 ? -1.455 -2.842 11.227 1 97.19 120 ALA B C 1
ATOM 1771 O O . ALA B 1 120 ? -1.69 -3.529 10.234 1 97.19 120 ALA B O 1
ATOM 1772 N N . ARG B 1 121 ? -0.412 -3.08 12.008 1 96.69 121 ARG B N 1
ATOM 1773 C CA . ARG B 1 121 ? 0.508 -4.191 11.781 1 96.69 121 ARG B CA 1
ATOM 1774 C C . ARG B 1 121 ? -0.159 -5.527 12.086 1 96.69 121 ARG B C 1
ATOM 1776 O O . ARG B 1 121 ? 0.281 -6.57 11.609 1 96.69 121 ARG B O 1
ATOM 1783 N N . GLU B 1 122 ? -1.263 -5.488 12.82 1 94.06 122 GLU B N 1
ATOM 1784 C CA . GLU B 1 122 ? -1.899 -6.707 13.312 1 94.06 122 GLU B CA 1
ATOM 1785 C C . GLU B 1 122 ? -3.078 -7.105 12.43 1 94.06 122 GLU B C 1
ATOM 1787 O O . GLU B 1 122 ? -3.816 -8.039 12.75 1 94.06 122 GLU B O 1
ATOM 1792 N N . VAL B 1 123 ? -3.217 -6.379 11.383 1 91.94 123 VAL B N 1
ATOM 1793 C CA . VAL B 1 123 ? -4.324 -6.68 10.477 1 91.94 123 VAL B CA 1
ATOM 1794 C C . VAL B 1 123 ? -4.004 -7.926 9.664 1 91.94 123 VAL B C 1
ATOM 1796 O O . VAL B 1 123 ? -2.967 -7.992 9 1 91.94 123 VAL B O 1
ATOM 1799 N N . HIS B 1 124 ? -4.926 -8.883 9.766 1 94.62 124 HIS B N 1
ATOM 1800 C CA . HIS B 1 124 ? -4.836 -10.094 8.961 1 94.62 124 HIS B CA 1
ATOM 1801 C C . HIS B 1 124 ? -5.906 -10.117 7.875 1 94.62 124 HIS B C 1
ATOM 1803 O O . HIS B 1 124 ? -7.055 -9.75 8.125 1 94.62 124 HIS B O 1
ATOM 1809 N N . LYS B 1 125 ? -5.488 -10.508 6.73 1 93.62 125 LYS B N 1
ATOM 1810 C CA . LYS B 1 125 ? -6.418 -10.555 5.605 1 93.62 125 LYS B CA 1
ATOM 1811 C C . LYS B 1 125 ? -6.984 -11.961 5.414 1 93.62 125 LYS B C 1
ATOM 1813 O O . LYS B 1 125 ? -8.062 -12.125 4.832 1 93.62 125 LYS B O 1
ATOM 1818 N N . ILE B 1 126 ? -6.176 -12.852 5.73 1 93.25 126 ILE B N 1
ATOM 1819 C CA . ILE B 1 126 ? -6.535 -14.25 5.531 1 93.25 126 ILE B CA 1
ATOM 1820 C C . ILE B 1 126 ? -6.809 -14.906 6.883 1 93.25 126 ILE B C 1
ATOM 1822 O O . ILE B 1 126 ? -6.137 -14.609 7.875 1 93.25 126 ILE B O 1
ATOM 1826 N N . ALA B 1 127 ? -7.918 -15.648 6.879 1 80.62 127 ALA B N 1
ATOM 1827 C CA . ALA B 1 127 ? -8.203 -16.406 8.094 1 80.62 127 ALA B CA 1
ATOM 1828 C C . ALA B 1 127 ? -7.066 -17.359 8.43 1 80.62 127 ALA B C 1
ATOM 1830 O O . ALA B 1 127 ? -6.398 -17.875 7.535 1 80.62 127 ALA B O 1
ATOM 1831 N N . ALA B 1 128 ? -6.621 -17.359 9.688 1 65.12 128 ALA B N 1
ATOM 1832 C CA . ALA B 1 128 ? -5.582 -18.266 10.18 1 65.12 128 ALA B CA 1
ATOM 1833 C C . ALA B 1 128 ? -5.863 -19.703 9.773 1 65.12 128 ALA B C 1
ATOM 1835 O O . ALA B 1 128 ? -7.012 -20.156 9.805 1 65.12 128 ALA B O 1
ATOM 1836 N N . ASP B 1 129 ? -5.309 -20.234 8.703 1 49.31 129 ASP B N 1
ATOM 1837 C CA . ASP B 1 129 ? -5.523 -21.672 8.516 1 49.31 129 ASP B CA 1
ATOM 1838 C C . ASP B 1 129 ? -5.68 -22.375 9.859 1 49.31 129 ASP B C 1
ATOM 1840 O O . ASP B 1 129 ? -4.836 -22.234 10.75 1 49.31 129 ASP B O 1
ATOM 1844 N N . ALA B 1 130 ? -6.797 -22.797 10.305 1 36.44 130 ALA B N 1
ATOM 1845 C CA . ALA B 1 130 ? -6.953 -23.828 11.336 1 36.44 130 ALA B CA 1
ATOM 1846 C C . ALA B 1 130 ? -6.145 -25.078 10.992 1 36.44 130 ALA B C 1
ATOM 1848 O O . ALA B 1 130 ? -6 -25.422 9.812 1 36.44 130 ALA B O 1
#

Secondary structure (DSSP, 8-state):
--EEEEEES-HHHHHHHHHHHHHH-TTS-EEEEES-TTS-SS--HHHHHHHHHHH--SS-EEEEESSTHHHHHHHHHHHHHT-TTEEEE-S-HHHHHHHHHHHHHTT--HHHHHHHGGGGGG--SS----/--EEEEEES-HHHHHHHHHHHHHH-TTS-EEEEES-TTS-SS--HHHHHHHHHHH--SS-EEEEESSTHHHHHHHHHHHHHT-TTEEEE-S-HHHHHHHHHHHHHTT--HHHHHHHGGGGGG--SS----

Solvent-accessible surface area (backbone atoms only — not comparable to full-atom values): 12862 Å² total; per-residue (Å²): 81,23,9,38,31,31,35,21,42,33,40,41,26,13,46,16,43,49,55,58,20,32,76,75,18,73,77,28,40,66,31,50,21,30,10,32,97,87,66,46,79,30,70,36,56,68,46,42,47,51,26,48,60,71,26,52,64,80,47,24,31,41,34,36,43,68,47,53,78,49,42,58,51,50,50,52,37,45,60,70,65,67,43,87,49,57,41,80,42,62,34,42,46,57,49,21,45,33,53,48,24,42,38,15,57,69,54,41,50,50,69,57,44,60,70,50,35,54,59,33,44,70,59,72,51,55,78,76,80,125,79,23,9,38,30,30,37,20,41,31,40,42,27,13,46,17,42,50,54,57,20,35,75,74,18,73,79,27,41,65,30,50,21,32,10,31,97,88,66,43,79,31,70,37,55,68,45,44,47,51,24,50,60,71,26,52,65,80,47,25,30,41,35,36,42,67,47,52,77,47,43,58,52,49,51,52,38,43,61,71,66,66,43,88,49,55,40,81,44,63,36,43,46,57,50,21,45,33,51,47,24,40,39,16,59,68,55,41,49,51,69,57,44,62,70,49,33,54,59,34,47,70,60,71,52,56,78,75,81,126

InterPro domains:
  IPR004701 Phosphotransferase system, mannose-type IIA component [PF03610] (3-113)
  IPR004701 Phosphotransferase system, mannose-type IIA component [PS51096] (1-130)
  IPR012844 Dihydroxyacetone kinase phosphotransferase subunit, N-terminal domain [TIGR02364] (2-118)
  IPR036662 Phosphotransferase system, mannose-type IIA component superfamily [G3DSA:3.40.50.510] (1-125)
  IPR036662 Phosphotransferase system, mannose-type IIA component superfamily [SSF53062] (1-121)
  IPR039643 Dihydroxyacetone kinase phosphotransferase subunit DhaM [PTHR38594] (1-126)

Sequence (260 aa):
MVGIVIVSHSKKLAEGVVEIARMMAAEAPLAAAGGLEDGGLGTSFERIAAAVKEVDQGDGVGVLMDMGSAVMTTEMVCEALDDTRIRMLDAPLVEGAVLAAVEAQMETSLDDIAAKIGEAREVHKIAADAMVGIVIVSHSKKLAEGVVEIARMMAAEAPLAAAGGLEDGGLGTSFERIAAAVKEVDQGDGVGVLMDMGSAVMTTEMVCEALDDTRIRMLDAPLVEGAVLAAVEAQMETSLDDIAAKIGEAREVHKIAADA

Organism: NCBI:txid416586

pLDDT: mean 95.45, std 8.53, range [36.44, 98.94]

Foldseek 3Di:
DAAEEEEFQAQCVQVVLVVLLCVLFVPFHYYYFYHDPVRHGDGDLVSLLVSLVRRDPPQAYEYEYQDPVNVVSNVVNCVVVVDPRYYYADAHRNLLSNQLSNCVSVVNGPVVSNVCSHCSVVDDDDDDPD/DAAEEEEEQAQCVQVVLVVLLCVLFVPFHYYYFYHDPVRHGDGDLVSLLVSLVRRDPPQAYEYEYQDPVNVVSNVVNCVVVVDPRYYYADAHRNLLSNQLSNCVSVVNGPVVSNVCSHCSVVDDDDDDPD

Nearest PDB structures (foldseek):
  3b48-assembly3_E  TM=8.847E-01  e=2.747E-08  Enterococcus faecalis V583
  3b48-assembly1_A  TM=8.222E-01  e=4.318E-08  Enterococcus faecalis V583
  3gx1-assembly1_B  TM=8.241E-01  e=4.437E-04  Listeria innocua Clip11262
  2jzn-assembly1_B  TM=7.607E-01  e=8.465E-04  Escherichia coli
  2jzo-assembly1_A  TM=7.412E-01  e=1.247E-03  Escherichia coli

Radius of gyration: 17.61 Å; Cα contacts (8 Å, |Δi|>4): 647; chains: 2; bounding box: 32×51×38 Å